Protein AF-0000000067867264 (afdb_homodimer)

Radius of gyration: 20.23 Å; Cα contacts (8 Å, |Δi|>4): 501; chains: 2; bounding box: 59×54×56 Å

Organism: NCBI:txid29363

Sequence (352 aa):
MLNNENNISYHVDLPYPEIKVEKENSRYANILLHNYSGIVSEFTAIDQYVYHKFKLFKDCPAVSQAIGEIAMVEMHHLEMLGELILLLGEDPRYWIKKKDKRYYWNGKFVDYGNTLKEYLDYDIQAEVVAIRDYNKALNEISDPNIVKIIERIILDEELHLKIFKELYAKYVKTPEMLNNENNISYHVDLPYPEIKVEKENSRYANILLHNYSGIVSEFTAIDQYVYHKFKLFKDCPAVSQAIGEIAMVEMHHLEMLGELILLLGEDPRYWIKKKDKRYYWNGKFVDYGNTLKEYLDYDIQAEVVAIRDYNKALNEISDPNIVKIIERIILDEELHLKIFKELYAKYVKTPE

InterPro domains:
  IPR003251 Rubrerythrin, diiron-binding domain [PF02915] (39-168)
  IPR009078 Ferritin-like superfamily [SSF47240] (10-171)
  IPR012347 Ferritin-like [G3DSA:1.20.1260.10] (8-101)
  IPR012347 Ferritin-like [G3DSA:1.20.1260.10] (102-175)

Secondary structure (DSSP, 8-state):
---------SS-SSPPPP---SS--HHHHHHHHHHHHSSSSHHHHHHHHHHHHHHHTTT-HHHHHHHHHHHHHHHHHHHHHHHHHHHTT----SEEEETTEEEE-BGGGS---SSHHHHHHHHHHHHHHHHHHHHHHHHH---HHHHHHHHHHHHHHHHHHHHHHHHHIIIIIS--/---------SS-SSPPPP---SS--HHHHHHHHHHHHSSSSHHHHHHHHHHHHHHHTTT-HHHHHHHHHHHHHHHHHHHHHHHHHHHTT----SEEEETTEEEE-BGGGS---SSHHHHHHHHHHHHHHHHHHHHHHHHH---HHHHHHHHHHHHHHHHHHHHHHHHHIIIIIS--

pLDDT: mean 94.11, std 13.76, range [19.94, 98.88]

Foldseek 3Di:
DPPPPPPDDLADPDDAFDQAFPAADQVLLLLLLCQQANLLHLVQLLVQLQLVLVLCVPVPVVSSVSSNNNSVVSVVLNVSSQSNSVRNPHHNANWHDDDPDTGHHDPVSHPNDDDPLSSLVVSLVSLVVSLVSLVVSLVVDDGVRVNRNSVSVSRSSVSSNVVSVVCCCDPPVPND/DPPPPPPDDLADPDDAFDQAFPAADQVLLLLLLCQQANLLHLVQLLVQLQLVLVLCVPVPVVSSVSSNNNSVVSVVLNVSSQSNSVRNPHHNANWHDDDPDTGHHDPVSHPNDDDPLSSLVVSLVSLVVSLVSLVVSLVVDDGVRVNRNSVSVSRSSVSSNVVSVVCCCDPPVPND

Nearest PDB structures (foldseek):
  6j42-assembly1_B-2  TM=8.710E-01  e=9.088E-08  Nostoc sp. PCC 7120 = FACHB-418
  4r42-assembly1_C-2  TM=8.671E-01  e=2.242E-07  Nostoc sp. PCC 7120 = FACHB-418
  4r42-assembly1_B-2  TM=8.474E-01  e=1.745E-07  Nostoc sp. PCC 7120 = FACHB-418
  2fzf-assembly1_B  TM=7.362E-01  e=2.080E-02  Pyrococcus furiosus
  1umn-assembly1_C  TM=7.073E-01  e=2.429E-01  Streptococcus suis

Structure (mmCIF, N/CA/C/O backbone):
data_AF-0000000067867264-model_v1
#
loop_
_entity.id
_entity.type
_entity.pdbx_description
1 polymer 'Rubrerythrin diiron-binding domain-containing protein'
#
loop_
_atom_site.group_PDB
_atom_site.id
_atom_site.type_symbol
_atom_site.label_atom_id
_atom_site.label_alt_id
_atom_site.label_comp_id
_atom_site.label_asym_id
_atom_site.label_entity_id
_atom_site.label_seq_id
_atom_site.pdbx_PDB_ins_code
_atom_site.Cartn_x
_atom_site.Cartn_y
_atom_site.Cartn_z
_atom_site.occupancy
_atom_site.B_iso_or_equiv
_atom_site.auth_seq_id
_atom_site.auth_comp_id
_atom_site.auth_asym_id
_atom_site.auth_atom_id
_atom_site.pdbx_PDB_model_num
ATOM 1 N N . MET A 1 1 ? -1.776 1.727 30.625 1 20 1 MET A N 1
ATOM 2 C CA . MET A 1 1 ? -1.636 0.404 30.016 1 20 1 MET A CA 1
ATOM 3 C C . MET A 1 1 ? -2.846 0.069 29.156 1 20 1 MET A C 1
ATOM 5 O O . MET A 1 1 ? -3.938 -0.171 29.672 1 20 1 MET A O 1
ATOM 9 N N . LEU A 1 2 ? -3.201 0.848 28.125 1 24.48 2 LEU A N 1
ATOM 10 C CA . LEU A 1 2 ? -4.496 0.742 27.453 1 24.48 2 LEU A CA 1
ATOM 11 C C . LEU A 1 2 ? -4.824 -0.712 27.125 1 24.48 2 LEU A C 1
ATOM 13 O O . LEU A 1 2 ? -4.008 -1.415 26.531 1 24.48 2 LEU A O 1
ATOM 17 N N . ASN A 1 3 ? -5.434 -1.489 28.047 1 28.23 3 ASN A N 1
ATOM 18 C CA . ASN A 1 3 ? -5.984 -2.84 28.062 1 28.23 3 ASN A CA 1
ATOM 19 C C . ASN A 1 3 ? -6.668 -3.174 26.734 1 28.23 3 ASN A C 1
ATOM 21 O O . ASN A 1 3 ? -7.762 -2.678 26.453 1 28.23 3 ASN A O 1
ATOM 25 N N . ASN A 1 4 ? -6.039 -3.02 25.641 1 35.09 4 ASN A N 1
ATOM 26 C CA . ASN A 1 4 ? -6.66 -3.35 24.359 1 35.09 4 ASN A CA 1
ATOM 27 C C . ASN A 1 4 ? -7.363 -4.703 24.406 1 35.09 4 ASN A C 1
ATOM 29 O O . ASN A 1 4 ? -6.738 -5.742 24.172 1 35.09 4 ASN A O 1
ATOM 33 N N . GLU A 1 5 ? -8.227 -5.156 25.328 1 33.19 5 GLU A N 1
ATOM 34 C CA . GLU A 1 5 ? -9.141 -6.227 25.703 1 33.19 5 GLU A CA 1
ATOM 35 C C . GLU A 1 5 ? -9.867 -6.793 24.484 1 33.19 5 GLU A C 1
ATOM 37 O O . GLU A 1 5 ? -10.273 -7.957 24.484 1 33.19 5 GLU A O 1
ATOM 42 N N . ASN A 1 6 ? -10.672 -6.047 23.656 1 42.53 6 ASN A N 1
ATOM 43 C CA . ASN A 1 6 ? -11.516 -6.633 22.625 1 42.53 6 ASN A CA 1
ATOM 44 C C . ASN A 1 6 ? -10.688 -7.27 21.516 1 42.53 6 ASN A C 1
ATOM 46 O O . ASN A 1 6 ? -10.078 -6.566 20.703 1 42.53 6 ASN A O 1
ATOM 50 N N . ASN A 1 7 ? -10.008 -8.359 21.625 1 53.12 7 ASN A N 1
ATOM 51 C CA . ASN A 1 7 ? -9.164 -9.227 20.828 1 53.12 7 ASN A CA 1
ATOM 52 C C . ASN A 1 7 ? -9.805 -9.539 19.484 1 53.12 7 ASN A C 1
ATOM 54 O O . ASN A 1 7 ? -10.242 -10.672 19.234 1 53.12 7 ASN A O 1
ATOM 58 N N . ILE A 1 8 ? -10.492 -8.68 18.922 1 69.94 8 ILE A N 1
ATOM 59 C CA . ILE A 1 8 ? -11.133 -8.961 17.641 1 69.94 8 ILE A CA 1
ATOM 60 C C . ILE A 1 8 ? -10.078 -9.422 16.641 1 69.94 8 ILE A C 1
ATOM 62 O O . ILE A 1 8 ? -9.039 -8.781 16.484 1 69.94 8 ILE A O 1
ATOM 66 N N . SER A 1 9 ? -10.352 -10.695 16.266 1 89.25 9 SER A N 1
ATOM 67 C CA . SER A 1 9 ? -9.531 -11.195 15.164 1 89.25 9 SER A CA 1
ATOM 68 C C . SER A 1 9 ? -10.031 -10.68 13.82 1 89.25 9 SER A C 1
ATOM 70 O O . SER A 1 9 ? -11.234 -10.703 13.555 1 89.25 9 SER A O 1
ATOM 72 N N . TYR A 1 10 ? -9.234 -10.125 13.039 1 93.69 10 TYR A N 1
ATOM 73 C CA . TYR A 1 10 ? -9.617 -9.602 11.734 1 93.69 10 TYR A CA 1
ATOM 74 C C . TYR A 1 10 ? -9.25 -10.57 10.625 1 93.69 10 TYR A C 1
ATOM 76 O O . TYR A 1 10 ? -9.273 -10.211 9.445 1 93.69 10 TYR A O 1
ATOM 84 N N . HIS A 1 11 ? -8.773 -11.664 11.023 1 94.69 11 HIS A N 1
ATOM 85 C CA . HIS A 1 11 ? -8.625 -12.805 10.125 1 94.69 11 HIS A CA 1
ATOM 86 C C . HIS A 1 11 ? -9.164 -14.078 10.773 1 94.69 11 HIS A C 1
ATOM 88 O O . HIS A 1 11 ? -9.234 -14.18 12 1 94.69 11 HIS A O 1
ATOM 94 N N . VAL A 1 12 ? -9.586 -15.008 9.875 1 94.44 12 VAL A N 1
ATOM 95 C CA . VAL A 1 12 ? -10.07 -16.281 10.398 1 94.44 12 VAL A CA 1
ATOM 96 C C . VAL A 1 12 ? -8.914 -17.047 11.039 1 94.44 12 VAL A C 1
ATOM 98 O O . VAL A 1 12 ? -7.77 -16.953 10.594 1 94.44 12 VAL A O 1
ATOM 101 N N . ASP A 1 13 ? -9.234 -17.75 12.094 1 92.88 13 ASP A N 1
ATOM 102 C CA . ASP A 1 13 ? -8.227 -18.484 12.852 1 92.88 13 ASP A CA 1
ATOM 103 C C . ASP A 1 13 ? -7.922 -19.844 12.195 1 92.88 13 ASP A C 1
ATOM 105 O O . ASP A 1 13 ? -8.219 -20.891 12.758 1 92.88 13 ASP A O 1
ATOM 109 N N . LEU A 1 14 ? -7.488 -19.922 11.094 1 94.38 14 LEU A N 1
ATOM 110 C CA . LEU A 1 14 ? -7.012 -21.047 10.297 1 94.38 14 LEU A CA 1
ATOM 111 C C . LEU A 1 14 ? -5.711 -20.703 9.586 1 94.38 14 LEU A C 1
ATOM 113 O O . LEU A 1 14 ? -5.52 -19.562 9.148 1 94.38 14 LEU A O 1
ATOM 117 N N . PRO A 1 15 ? -4.84 -21.609 9.555 1 95.62 15 PRO A N 1
ATOM 118 C CA . PRO A 1 15 ? -3.576 -21.312 8.875 1 95.62 15 PRO A CA 1
ATOM 119 C C . PRO A 1 15 ? -3.762 -21.047 7.383 1 95.62 15 PRO A C 1
ATOM 121 O O . PRO A 1 15 ? -4.719 -21.531 6.777 1 95.62 15 PRO A O 1
ATOM 124 N N . TYR A 1 16 ? -2.936 -20.219 6.863 1 96.75 16 TYR A N 1
ATOM 125 C CA . TYR A 1 16 ? -2.877 -20.094 5.41 1 96.75 16 TYR A CA 1
ATOM 126 C C . TYR A 1 16 ? -2.141 -21.266 4.781 1 96.75 16 TYR A C 1
ATOM 128 O O . TYR A 1 16 ? -1.142 -21.75 5.324 1 96.75 16 TYR A O 1
ATOM 136 N N . PRO A 1 17 ? -2.66 -21.719 3.65 1 97.75 17 PRO A N 1
ATOM 137 C CA . PRO A 1 17 ? -1.955 -22.797 2.957 1 97.75 17 PRO A CA 1
ATOM 138 C C . PRO A 1 17 ? -0.578 -22.375 2.453 1 97.75 17 PRO A C 1
ATOM 140 O O . PRO A 1 17 ? -0.31 -21.188 2.307 1 97.75 17 PRO A O 1
ATOM 143 N N . GLU A 1 18 ? 0.254 -23.359 2.207 1 96.62 18 GLU A N 1
ATOM 144 C CA . GLU A 1 18 ? 1.549 -23.094 1.587 1 96.62 18 GLU A CA 1
ATOM 145 C C . GLU A 1 18 ? 1.381 -22.484 0.193 1 96.62 18 GLU A C 1
ATOM 147 O O . GLU A 1 18 ? 0.499 -22.906 -0.562 1 96.62 18 GLU A O 1
ATOM 152 N N . ILE A 1 19 ? 2.221 -21.625 -0.137 1 97.12 19 ILE A N 1
ATOM 153 C CA . ILE A 1 19 ? 2.178 -21 -1.453 1 97.12 19 ILE A CA 1
ATOM 154 C C . ILE A 1 19 ? 2.965 -21.844 -2.453 1 97.12 19 ILE A C 1
ATOM 156 O O . ILE A 1 19 ? 4.195 -21.875 -2.422 1 97.12 19 ILE A O 1
ATOM 160 N N . LYS A 1 20 ? 2.334 -22.453 -3.34 1 97.62 20 LYS A N 1
ATOM 161 C CA . LYS A 1 20 ? 2.926 -23.266 -4.402 1 97.62 20 LYS A CA 1
ATOM 162 C C . LYS A 1 20 ? 1.963 -23.406 -5.578 1 97.62 20 LYS A C 1
ATOM 164 O O . LYS A 1 20 ? 0.773 -23.109 -5.453 1 97.62 20 LYS A O 1
ATOM 169 N N . VAL A 1 21 ? 2.449 -23.734 -6.676 1 98.62 21 VAL A N 1
ATOM 170 C CA . VAL A 1 21 ? 1.659 -23.984 -7.871 1 98.62 21 VAL A CA 1
ATOM 171 C C . VAL A 1 21 ? 2.105 -25.297 -8.516 1 98.62 21 VAL A C 1
ATOM 173 O O . VAL A 1 21 ? 3.205 -25.781 -8.242 1 98.62 21 VAL A O 1
ATOM 176 N N . GLU A 1 22 ? 1.23 -25.891 -9.281 1 98.62 22 GLU A N 1
ATOM 177 C CA . GLU A 1 22 ? 1.605 -27.109 -9.992 1 98.62 22 GLU A CA 1
ATOM 178 C C . GLU A 1 22 ? 2.619 -26.812 -11.094 1 98.62 22 GLU A C 1
ATOM 180 O O . GLU A 1 22 ? 3.607 -27.531 -11.25 1 98.62 22 GLU A O 1
ATOM 185 N N . LYS A 1 23 ? 2.402 -25.906 -11.875 1 98.19 23 LYS A N 1
ATOM 186 C CA . LYS A 1 23 ? 3.26 -25.484 -12.977 1 98.19 23 LYS A CA 1
ATOM 187 C C . LYS A 1 23 ? 2.967 -24.031 -13.367 1 98.19 23 LYS A C 1
ATOM 189 O O . LYS A 1 23 ? 1.954 -23.469 -12.953 1 98.19 23 LYS A O 1
ATOM 194 N N . GLU A 1 24 ? 3.891 -23.516 -14.102 1 98.38 24 GLU A N 1
ATOM 195 C CA . GLU A 1 24 ? 3.633 -22.188 -14.641 1 98.38 24 GLU A CA 1
ATOM 196 C C . GLU A 1 24 ? 2.365 -22.172 -15.484 1 98.38 24 GLU A C 1
ATOM 198 O O . GLU A 1 24 ? 2.062 -23.141 -16.172 1 98.38 24 GLU A O 1
ATOM 203 N N . ASN A 1 25 ? 1.625 -21.109 -15.398 1 98.62 25 ASN A N 1
ATOM 204 C CA . ASN A 1 25 ? 0.368 -20.953 -16.125 1 98.62 25 ASN A CA 1
ATOM 205 C C . ASN A 1 25 ? -0.018 -19.484 -16.266 1 98.62 25 ASN A C 1
ATOM 207 O O . ASN A 1 25 ? -0.56 -18.891 -15.328 1 98.62 25 ASN A O 1
ATOM 211 N N . SER A 1 26 ? 0.195 -18.906 -17.438 1 97.12 26 SER A N 1
ATOM 212 C CA . SER A 1 26 ? -0.005 -17.484 -17.656 1 97.12 26 SER A CA 1
ATOM 213 C C . SER A 1 26 ? -1.479 -17.109 -17.562 1 97.12 26 SER A C 1
ATOM 215 O O . SER A 1 26 ? -1.818 -16.016 -17.109 1 97.12 26 SER A O 1
ATOM 217 N N . ARG A 1 27 ? -2.291 -18 -17.969 1 97.75 27 ARG A N 1
ATOM 218 C CA . ARG A 1 27 ? -3.721 -17.734 -17.875 1 97.75 27 ARG A CA 1
ATOM 219 C C . ARG A 1 27 ? -4.152 -17.562 -16.422 1 97.75 27 ARG A C 1
ATOM 221 O O . ARG A 1 27 ? -4.848 -16.594 -16.078 1 97.75 27 ARG A O 1
ATOM 228 N N . TYR A 1 28 ? -3.766 -18.484 -15.516 1 98.69 28 TYR A N 1
ATOM 229 C CA . TYR A 1 28 ? -4.07 -18.375 -14.094 1 98.69 28 TYR A CA 1
ATOM 230 C C . TYR A 1 28 ? -3.482 -17.109 -13.5 1 98.69 28 TYR A C 1
ATOM 232 O O . TYR A 1 28 ? -4.137 -16.422 -12.703 1 98.69 28 TYR A O 1
ATOM 240 N N . ALA A 1 29 ? -2.242 -16.797 -13.891 1 98.31 29 ALA A N 1
ATOM 241 C CA . ALA A 1 29 ? -1.588 -15.594 -13.391 1 98.31 29 ALA A CA 1
ATOM 242 C C . ALA A 1 29 ? -2.391 -14.344 -13.742 1 98.31 29 ALA A C 1
ATOM 244 O O . ALA A 1 29 ? -2.543 -13.438 -12.922 1 98.31 29 ALA A O 1
ATOM 245 N N . ASN A 1 30 ? -2.863 -14.359 -14.953 1 97.62 30 ASN A N 1
ATOM 246 C CA . ASN A 1 30 ? -3.605 -13.195 -15.414 1 97.62 30 ASN A CA 1
ATOM 247 C C . ASN A 1 30 ? -4.934 -13.047 -14.688 1 97.62 30 ASN A C 1
ATOM 249 O O . ASN A 1 30 ? -5.398 -11.93 -14.445 1 97.62 30 ASN A O 1
ATOM 253 N N . ILE A 1 31 ? -5.562 -14.109 -14.359 1 98.31 31 ILE A N 1
ATOM 254 C CA . ILE A 1 31 ? -6.766 -14.086 -13.539 1 98.31 31 ILE A CA 1
ATOM 255 C C . ILE A 1 31 ? -6.445 -13.5 -12.172 1 98.31 31 ILE A C 1
ATOM 257 O O . ILE A 1 31 ? -7.137 -12.602 -11.695 1 98.31 31 ILE A O 1
ATOM 261 N N . LEU A 1 32 ? -5.348 -13.953 -11.594 1 98.69 32 LEU A N 1
ATOM 262 C CA . LEU A 1 32 ? -4.973 -13.531 -10.25 1 98.69 32 LEU A CA 1
ATOM 263 C C . LEU A 1 32 ? -4.523 -12.07 -10.25 1 98.69 32 LEU A C 1
ATOM 265 O O . LEU A 1 32 ? -4.656 -11.375 -9.242 1 98.69 32 LEU A O 1
ATOM 269 N N . LEU A 1 33 ? -3.967 -11.609 -11.406 1 98.44 33 LEU A N 1
ATOM 270 C CA . LEU A 1 33 ? -3.553 -10.219 -11.523 1 98.44 33 LEU A CA 1
ATOM 271 C C . LEU A 1 33 ? -4.734 -9.281 -11.305 1 98.44 33 LEU A C 1
ATOM 273 O O . LEU A 1 33 ? -4.574 -8.188 -10.758 1 98.44 33 LEU A O 1
ATOM 277 N N . HIS A 1 34 ? -5.91 -9.695 -11.672 1 98.19 34 HIS A N 1
ATOM 278 C CA . HIS A 1 34 ? -7.109 -8.891 -11.453 1 98.19 34 HIS A CA 1
ATOM 279 C C . HIS A 1 34 ? -7.422 -8.766 -9.961 1 98.19 34 HIS A C 1
ATOM 281 O O . HIS A 1 34 ? -7.777 -7.684 -9.492 1 98.19 34 HIS A O 1
ATOM 287 N N . ASN A 1 35 ? -7.332 -9.852 -9.234 1 98.75 35 ASN A N 1
ATOM 288 C CA . ASN A 1 35 ? -7.527 -9.812 -7.789 1 98.75 35 ASN A CA 1
ATOM 289 C C . ASN A 1 35 ? -6.414 -9.039 -7.094 1 98.75 35 ASN A C 1
ATOM 291 O O . ASN A 1 35 ? -6.633 -8.461 -6.027 1 98.75 35 ASN A O 1
ATOM 295 N N . TYR A 1 36 ? -5.266 -9.031 -7.664 1 98.62 36 TYR A N 1
ATOM 296 C CA . TYR A 1 36 ? -4.043 -8.453 -7.117 1 98.62 36 TYR A CA 1
ATOM 297 C C . TYR A 1 36 ? -4.051 -6.934 -7.258 1 98.62 36 TYR A C 1
ATOM 299 O O . TYR A 1 36 ? -3.941 -6.211 -6.266 1 98.62 36 TYR A O 1
ATOM 307 N N . SER A 1 37 ? -4.289 -6.438 -8.508 1 98.44 37 SER A N 1
ATOM 308 C CA . SER A 1 37 ? -4.105 -5.008 -8.727 1 98.44 37 SER A CA 1
ATOM 309 C C . SER A 1 37 ? -5.141 -4.465 -9.711 1 98.44 37 SER A C 1
ATOM 311 O O . SER A 1 37 ? -4.898 -3.461 -10.383 1 98.44 37 SER A O 1
ATOM 313 N N . GLY A 1 38 ? -6.273 -5.059 -9.898 1 97.44 38 GLY A N 1
ATOM 314 C CA . GLY A 1 38 ? -7.375 -4.523 -10.688 1 97.44 38 GLY A CA 1
ATOM 315 C C . GLY A 1 38 ? -8.109 -3.393 -9.992 1 97.44 38 GLY A C 1
ATOM 316 O O . GLY A 1 38 ? -7.633 -2.863 -8.984 1 97.44 38 GLY A O 1
ATOM 317 N N . ILE A 1 39 ? -9.242 -3.031 -10.578 1 96.19 39 ILE A N 1
ATOM 318 C CA . ILE A 1 39 ? -10.055 -1.955 -10.016 1 96.19 39 ILE A CA 1
ATOM 319 C C . ILE A 1 39 ? -10.539 -2.354 -8.617 1 96.19 39 ILE A C 1
ATOM 321 O O . ILE A 1 39 ? -10.359 -1.606 -7.656 1 96.19 39 ILE A O 1
ATOM 325 N N . VAL A 1 40 ? -11.18 -3.518 -8.57 1 96.88 40 VAL A N 1
ATOM 326 C CA . VAL A 1 40 ? -11.461 -4.145 -7.281 1 96.88 40 VAL A CA 1
ATOM 327 C C . VAL A 1 40 ? -10.445 -5.25 -7.008 1 96.88 40 VAL A C 1
ATOM 329 O O . VAL A 1 40 ? -10.43 -6.273 -7.691 1 96.88 40 VAL A O 1
ATOM 332 N N . SER A 1 41 ? -9.578 -5.02 -6.094 1 98.69 41 SER A N 1
ATOM 333 C CA . SER A 1 41 ? -8.43 -5.883 -5.844 1 98.69 41 SER A CA 1
ATOM 334 C C . SER A 1 41 ? -7.891 -5.695 -4.43 1 98.69 41 SER A C 1
ATOM 336 O O . SER A 1 41 ? -8.312 -4.781 -3.719 1 98.69 41 SER A O 1
ATOM 338 N N . GLU A 1 42 ? -6.996 -6.574 -4.016 1 98.81 42 GLU A N 1
ATOM 339 C CA . GLU A 1 42 ? -6.332 -6.418 -2.725 1 98.81 42 GLU A CA 1
ATOM 340 C C . GLU A 1 42 ? -5.566 -5.102 -2.652 1 98.81 42 GLU A C 1
ATOM 342 O O . GLU A 1 42 ? -5.59 -4.418 -1.627 1 98.81 42 GLU A O 1
ATOM 347 N N . PHE A 1 43 ? -4.855 -4.781 -3.725 1 98.69 43 PHE A N 1
ATOM 348 C CA . PHE A 1 43 ? -4.102 -3.529 -3.758 1 98.69 43 PHE A CA 1
ATOM 349 C C . PHE A 1 43 ? -5.031 -2.336 -3.57 1 98.69 43 PHE A C 1
ATOM 351 O O . PHE A 1 43 ? -4.75 -1.441 -2.771 1 98.69 43 PHE A O 1
ATOM 358 N N . THR A 1 44 ? -6.141 -2.307 -4.281 1 98.81 44 THR A N 1
ATOM 359 C CA . THR A 1 44 ? -7.113 -1.229 -4.148 1 98.81 44 THR A CA 1
ATOM 360 C C . THR A 1 44 ? -7.699 -1.2 -2.738 1 98.81 44 THR A C 1
ATOM 362 O O . THR A 1 44 ? -7.84 -0.132 -2.141 1 98.81 44 THR A O 1
ATOM 365 N N . ALA A 1 45 ? -8.055 -2.361 -2.236 1 98.81 45 ALA A N 1
ATOM 366 C CA . ALA A 1 45 ? -8.641 -2.443 -0.9 1 98.81 45 ALA A CA 1
ATOM 367 C C . ALA A 1 45 ? -7.691 -1.883 0.152 1 98.81 45 ALA A C 1
ATOM 369 O O . ALA A 1 45 ? -8.102 -1.122 1.03 1 98.81 45 ALA A O 1
ATOM 370 N N . ILE A 1 46 ? -6.434 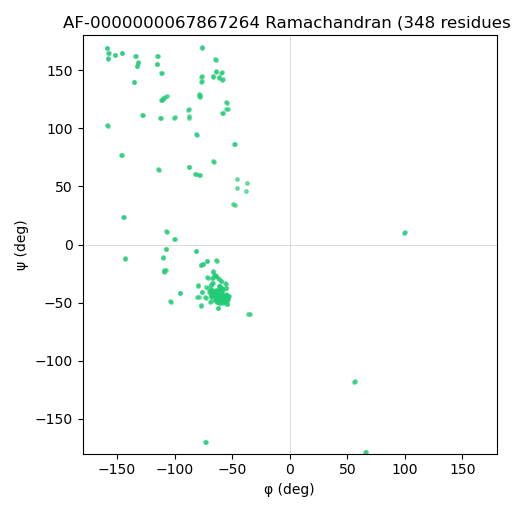-2.256 0.091 1 98.62 46 ILE A N 1
ATOM 371 C CA . ILE A 1 46 ? -5.43 -1.771 1.03 1 98.62 46 ILE A CA 1
ATOM 372 C C . ILE A 1 46 ? -5.422 -0.244 1.033 1 98.62 46 ILE A C 1
ATOM 374 O O . ILE A 1 46 ? -5.531 0.382 2.09 1 98.62 46 ILE A O 1
ATOM 378 N N . ASP A 1 47 ? -5.324 0.312 -0.128 1 98.5 47 ASP A N 1
ATOM 379 C CA . ASP A 1 47 ? -5.18 1.759 -0.247 1 98.5 47 ASP A CA 1
ATOM 380 C C . ASP A 1 47 ? -6.457 2.477 0.174 1 98.5 47 ASP A C 1
ATOM 382 O O . ASP A 1 47 ? -6.406 3.529 0.812 1 98.5 47 ASP A O 1
ATOM 386 N N . GLN A 1 48 ? -7.617 1.935 -0.179 1 98.81 48 GLN A N 1
ATOM 387 C CA . GLN A 1 48 ? -8.906 2.48 0.228 1 98.81 48 GLN A CA 1
ATOM 388 C C . GLN A 1 48 ? -9.062 2.451 1.745 1 98.81 48 GLN A C 1
ATOM 390 O O . GLN A 1 48 ? -9.469 3.445 2.352 1 98.81 48 GLN A O 1
ATOM 395 N N . TYR A 1 49 ? -8.727 1.331 2.314 1 98.75 49 TYR A N 1
ATOM 396 C CA . TYR A 1 49 ? -8.891 1.153 3.754 1 98.75 49 TYR A CA 1
ATOM 397 C C . TYR A 1 49 ? -7.941 2.064 4.527 1 98.75 49 TYR A C 1
ATOM 399 O O . TYR A 1 49 ? -8.328 2.65 5.539 1 98.75 49 TYR A O 1
ATOM 407 N N . VAL A 1 50 ? -6.723 2.186 4.066 1 97.75 50 VAL A N 1
ATOM 408 C CA . VAL A 1 50 ? -5.762 3.076 4.707 1 97.75 50 VAL A CA 1
ATOM 409 C C . VAL A 1 50 ? -6.27 4.516 4.645 1 97.75 50 VAL A C 1
ATOM 411 O O . VAL A 1 50 ? -6.23 5.234 5.645 1 97.75 50 VAL A O 1
ATOM 414 N N . TYR A 1 51 ? -6.777 4.91 3.51 1 98.56 51 TYR A N 1
ATOM 415 C CA . TYR A 1 51 ? -7.344 6.246 3.365 1 98.56 51 TYR A CA 1
ATOM 416 C C . TYR A 1 51 ? -8.516 6.449 4.32 1 98.56 51 TYR A C 1
ATOM 418 O O . TYR A 1 51 ? -8.578 7.461 5.023 1 98.56 51 TYR A O 1
ATOM 426 N N . HIS A 1 52 ? -9.453 5.504 4.324 1 98.69 52 HIS A N 1
ATOM 427 C CA . HIS A 1 52 ? -10.609 5.617 5.199 1 98.69 52 HIS A CA 1
ATOM 428 C C . HIS A 1 52 ? -10.195 5.641 6.668 1 98.69 52 HIS A C 1
ATOM 430 O O . HIS A 1 52 ? -10.805 6.344 7.477 1 98.69 52 HIS A O 1
ATOM 436 N N . LYS A 1 53 ? -9.211 4.816 6.996 1 97.62 53 LYS A N 1
ATOM 437 C CA . LYS A 1 53 ? -8.656 4.848 8.344 1 97.62 53 LYS A CA 1
ATOM 438 C C . LYS A 1 53 ? -8.227 6.258 8.734 1 97.62 53 LYS A C 1
ATOM 440 O O . LYS A 1 53 ? -8.547 6.738 9.82 1 97.62 53 LYS A O 1
ATOM 445 N N . PHE A 1 54 ? -7.562 6.973 7.848 1 96.44 54 PHE A N 1
ATOM 446 C CA . PHE A 1 54 ? -7.055 8.312 8.125 1 96.44 54 PHE A CA 1
ATOM 447 C C . PHE A 1 54 ? -8.203 9.305 8.297 1 96.44 54 PHE A C 1
ATOM 449 O O . PHE A 1 54 ? -8.164 10.148 9.195 1 96.44 54 PHE A O 1
ATOM 456 N N . LYS A 1 55 ? -9.172 9.164 7.469 1 97.38 55 LYS A N 1
ATOM 457 C CA . LYS A 1 55 ? -10.289 10.094 7.496 1 97.38 55 LYS A CA 1
ATOM 458 C C . LYS A 1 55 ? -11.094 9.953 8.789 1 97.38 55 LYS A C 1
ATOM 460 O O . LYS A 1 55 ? -11.711 10.914 9.258 1 97.38 55 LYS A O 1
ATOM 465 N N . LEU A 1 56 ? -10.984 8.781 9.398 1 97 56 LEU A N 1
ATOM 466 C CA . LEU A 1 56 ? -11.859 8.484 10.531 1 97 56 LEU A CA 1
ATOM 467 C C . LEU A 1 56 ? -11.078 8.523 11.844 1 97 56 LEU A C 1
ATOM 469 O O . LEU A 1 56 ? -11.656 8.383 12.922 1 97 56 LEU A O 1
ATOM 473 N N . PHE A 1 57 ? -9.773 8.727 11.742 1 93.12 57 PHE A N 1
ATOM 474 C CA . PHE A 1 57 ? -8.898 8.539 12.891 1 93.12 57 PHE A CA 1
ATOM 475 C C . PHE A 1 57 ? -9.352 9.398 14.062 1 93.12 57 PHE A C 1
ATOM 477 O O . PHE A 1 57 ? -9.242 8.992 15.227 1 93.12 57 PHE A O 1
ATOM 484 N N . LYS A 1 58 ? -9.914 10.594 13.852 1 90.5 58 LYS A N 1
ATOM 485 C CA . LYS A 1 58 ? -10.367 11.484 14.922 1 90.5 58 LYS A CA 1
ATOM 486 C C . LYS A 1 58 ? -11.852 11.305 15.195 1 90.5 58 LYS A C 1
ATOM 488 O O . LYS A 1 58 ? -12.273 11.219 16.359 1 90.5 58 LYS A O 1
ATOM 493 N N . ASP A 1 59 ? -12.641 11.18 14.203 1 93.75 59 ASP A N 1
ATOM 494 C CA . ASP A 1 59 ? -14.094 11.258 14.297 1 93.75 59 ASP A CA 1
ATOM 495 C C . ASP A 1 59 ? -14.68 9.938 14.797 1 93.75 59 ASP A C 1
ATOM 497 O O . ASP A 1 59 ? -15.719 9.93 15.469 1 93.75 59 ASP A O 1
ATOM 501 N N . CYS A 1 60 ? -14.07 8.852 14.406 1 96.31 60 CYS A N 1
ATOM 502 C CA . CYS A 1 60 ? -14.547 7.531 14.82 1 96.31 60 CYS A CA 1
ATOM 503 C C . CYS A 1 60 ? -13.383 6.562 15 1 96.31 60 CYS A C 1
ATOM 505 O O . CYS A 1 60 ? -13.203 5.645 14.195 1 96.31 60 CYS A O 1
ATOM 507 N N . PRO A 1 61 ? -12.648 6.637 16.062 1 95.5 61 PRO A N 1
ATOM 508 C CA . PRO A 1 61 ? -11.414 5.871 16.266 1 95.5 61 PRO A CA 1
ATOM 509 C C . PRO A 1 61 ? -11.648 4.363 16.234 1 95.5 61 PRO A C 1
ATOM 511 O O . PRO A 1 61 ? -10.789 3.604 15.789 1 95.5 61 PRO A O 1
ATOM 514 N N . ALA A 1 62 ? -12.766 3.926 16.75 1 95.5 62 ALA A N 1
ATOM 515 C CA . ALA A 1 62 ? -13.047 2.492 16.781 1 95.5 62 ALA A CA 1
ATOM 516 C C . ALA A 1 62 ? -13.141 1.922 15.375 1 95.5 62 ALA A C 1
ATOM 518 O O . ALA A 1 62 ? -12.547 0.884 15.078 1 95.5 62 ALA A O 1
ATOM 519 N N . VAL A 1 63 ? -13.883 2.572 14.477 1 97.88 63 VAL A N 1
ATOM 520 C CA . VAL A 1 63 ? -14.023 2.131 13.094 1 97.88 63 VAL A CA 1
ATOM 521 C C . VAL A 1 63 ? -12.688 2.268 12.367 1 97.88 63 VAL A C 1
ATOM 523 O O . VAL A 1 63 ? -12.297 1.386 11.602 1 97.88 63 VAL A O 1
ATOM 526 N N . SER A 1 64 ? -12.023 3.398 12.633 1 97.38 64 SER A N 1
ATOM 527 C CA . SER A 1 64 ? -10.695 3.621 12.062 1 97.38 64 SER A CA 1
ATOM 528 C C . SER A 1 64 ? -9.758 2.457 12.367 1 97.38 64 SER A C 1
ATOM 530 O O . SER A 1 64 ? -9.078 1.945 11.477 1 97.38 64 SER A O 1
ATOM 532 N N . GLN A 1 65 ? -9.734 2.027 13.594 1 96.56 65 GLN A N 1
ATOM 533 C CA . GLN A 1 65 ? -8.867 0.937 14.023 1 96.56 65 GLN A CA 1
ATOM 534 C C . GLN A 1 65 ? -9.234 -0.37 13.328 1 96.56 65 GLN A C 1
ATOM 536 O O . GLN A 1 65 ? -8.359 -1.101 12.859 1 96.56 65 GLN A O 1
ATOM 541 N N . ALA A 1 66 ? -10.484 -0.689 13.289 1 97.69 66 ALA A N 1
ATOM 542 C CA . ALA A 1 66 ? -10.938 -1.917 12.648 1 97.69 66 ALA A CA 1
ATOM 543 C C . ALA A 1 66 ? -10.547 -1.944 11.172 1 97.69 66 ALA A C 1
ATOM 545 O O . ALA A 1 66 ? -10.039 -2.955 10.672 1 97.69 66 ALA A O 1
ATOM 546 N N . ILE A 1 67 ? -10.773 -0.803 10.5 1 98.5 67 ILE A N 1
ATOM 547 C CA . ILE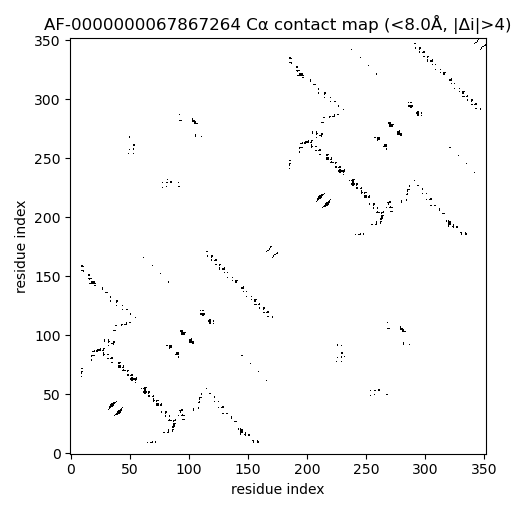 A 1 67 ? -10.445 -0.703 9.086 1 98.5 67 ILE A CA 1
ATOM 548 C C . ILE A 1 67 ? -8.945 -0.889 8.891 1 98.5 67 ILE A C 1
ATOM 550 O O . ILE A 1 67 ? -8.516 -1.576 7.957 1 98.5 67 ILE A O 1
ATOM 554 N N . GLY A 1 68 ? -8.164 -0.285 9.703 1 97.12 68 GLY A N 1
ATOM 555 C CA . GLY A 1 68 ? -6.715 -0.437 9.633 1 97.12 68 GLY A CA 1
ATOM 556 C C . GLY A 1 68 ? -6.258 -1.872 9.812 1 97.12 68 GLY A C 1
ATOM 557 O O . GLY A 1 68 ? -5.352 -2.33 9.109 1 97.12 68 GLY A O 1
ATOM 558 N N . GLU A 1 69 ? -6.852 -2.594 10.766 1 97.44 69 GLU A N 1
ATOM 559 C CA . GLU A 1 69 ? -6.52 -3.998 10.984 1 97.44 69 GLU A CA 1
ATOM 560 C C . GLU A 1 69 ? -6.875 -4.848 9.773 1 97.44 69 GLU A C 1
ATOM 562 O O . GLU A 1 69 ? -6.117 -5.742 9.391 1 97.44 69 GLU A O 1
ATOM 567 N N . ILE A 1 70 ? -7.977 -4.578 9.219 1 98.5 70 ILE A N 1
ATOM 568 C CA . ILE A 1 70 ? -8.391 -5.312 8.031 1 98.5 70 ILE A CA 1
ATOM 569 C C . ILE A 1 70 ? -7.426 -5.016 6.883 1 98.5 70 ILE A C 1
ATOM 571 O O . ILE A 1 70 ? -7.07 -5.91 6.113 1 98.5 70 ILE A O 1
ATOM 575 N N . ALA A 1 71 ? -6.977 -3.73 6.734 1 98.06 71 ALA A N 1
ATOM 576 C CA . ALA A 1 71 ? -5.996 -3.363 5.715 1 98.06 71 ALA A CA 1
ATOM 577 C C . ALA A 1 71 ? -4.734 -4.215 5.836 1 98.06 71 ALA A C 1
ATOM 579 O O . ALA A 1 71 ? -4.145 -4.609 4.824 1 98.06 71 ALA A O 1
ATOM 580 N N . MET A 1 72 ? -4.312 -4.523 7.035 1 95.81 72 MET A N 1
ATOM 581 C CA . MET A 1 72 ? -3.131 -5.348 7.258 1 95.81 72 MET A CA 1
ATOM 582 C C . MET A 1 72 ? -3.354 -6.766 6.742 1 95.81 72 MET A C 1
ATOM 584 O O . MET A 1 72 ? -2.438 -7.383 6.191 1 95.81 72 MET A O 1
ATOM 588 N N . VAL A 1 73 ? -4.523 -7.297 6.977 1 97.69 73 VAL A N 1
ATOM 589 C CA . VAL A 1 73 ? -4.84 -8.625 6.465 1 97.69 73 VAL A CA 1
ATOM 590 C C . VAL A 1 73 ? -4.812 -8.609 4.938 1 97.69 73 VAL A C 1
ATOM 592 O O . VAL A 1 73 ? -4.289 -9.539 4.312 1 97.69 73 VAL A O 1
ATOM 595 N N . GLU A 1 74 ? -5.387 -7.516 4.34 1 98.56 74 GLU A N 1
ATOM 596 C CA . GLU A 1 74 ? -5.367 -7.398 2.887 1 98.56 74 GLU A CA 1
ATOM 597 C C . GLU A 1 74 ? -3.939 -7.34 2.355 1 98.56 74 GLU A C 1
ATOM 599 O O . GLU A 1 74 ? -3.66 -7.824 1.257 1 98.56 74 GLU A O 1
ATOM 604 N N . MET A 1 75 ? -3.08 -6.715 3.09 1 96.38 75 MET A N 1
ATOM 605 C CA . MET A 1 75 ? -1.675 -6.688 2.691 1 96.38 75 MET A CA 1
ATOM 606 C C . MET A 1 75 ? -1.107 -8.102 2.607 1 96.38 75 MET A C 1
ATOM 608 O O . MET A 1 75 ? -0.353 -8.422 1.688 1 96.38 75 MET A O 1
ATOM 612 N N . HIS A 1 76 ? -1.435 -8.906 3.564 1 96.25 76 HIS A N 1
ATOM 613 C CA . HIS A 1 76 ? -0.996 -10.297 3.531 1 96.25 76 HIS A CA 1
ATOM 614 C C . HIS A 1 76 ? -1.564 -11.023 2.318 1 96.25 76 HIS A C 1
ATOM 616 O O . HIS A 1 76 ? -0.864 -11.805 1.676 1 96.25 76 HIS A O 1
ATOM 622 N N . HIS A 1 77 ? -2.9 -10.812 2.01 1 98.62 77 HIS A N 1
ATOM 623 C CA . HIS A 1 77 ? -3.5 -11.383 0.806 1 98.62 77 HIS A CA 1
ATOM 624 C C . HIS A 1 77 ? -2.732 -10.961 -0.442 1 98.62 77 HIS A C 1
ATOM 626 O O . HIS A 1 77 ? -2.469 -11.789 -1.321 1 98.62 77 HIS A O 1
ATOM 632 N N . LEU A 1 78 ? -2.391 -9.703 -0.501 1 98.44 78 LEU A N 1
ATOM 633 C CA . LEU A 1 78 ? -1.643 -9.164 -1.635 1 98.44 78 LEU A CA 1
ATOM 634 C C . LEU A 1 78 ? -0.306 -9.883 -1.791 1 98.44 78 LEU A C 1
ATOM 636 O O . LEU A 1 78 ? 0.089 -10.234 -2.904 1 98.44 78 LEU A O 1
ATOM 640 N N . GLU A 1 79 ? 0.35 -10.086 -0.699 1 95.62 79 GLU A N 1
ATOM 641 C CA . GLU A 1 79 ? 1.644 -10.766 -0.712 1 95.62 79 GLU A CA 1
ATOM 642 C C . GLU A 1 79 ? 1.515 -12.195 -1.244 1 95.62 79 GLU A C 1
ATOM 644 O O . GLU A 1 79 ? 2.322 -12.625 -2.066 1 95.62 79 GLU A O 1
ATOM 649 N N . MET A 1 80 ? 0.506 -12.898 -0.78 1 97.38 80 MET A N 1
ATOM 650 C CA . MET A 1 80 ? 0.283 -14.266 -1.236 1 97.38 80 MET A CA 1
ATOM 651 C C . MET A 1 80 ? 0.003 -14.297 -2.734 1 97.38 80 MET A C 1
ATOM 653 O O . MET A 1 80 ? 0.539 -15.148 -3.451 1 97.38 80 MET A O 1
ATOM 657 N N . LEU A 1 81 ? -0.823 -13.391 -3.176 1 98.56 81 LEU A N 1
ATOM 658 C CA . LEU A 1 81 ? -1.157 -13.328 -4.594 1 98.56 81 LEU A CA 1
ATOM 659 C C . LEU A 1 81 ? 0.075 -12.992 -5.43 1 98.56 81 LEU A C 1
ATOM 661 O O . LEU A 1 81 ? 0.29 -13.578 -6.492 1 98.56 81 LEU A O 1
ATOM 665 N N . GLY A 1 82 ? 0.854 -12.008 -4.961 1 97.94 82 GLY A N 1
ATOM 666 C CA . GLY A 1 82 ? 2.074 -11.664 -5.672 1 97.94 82 GLY A CA 1
ATOM 667 C C . GLY A 1 82 ? 3.02 -12.836 -5.844 1 97.94 82 GLY A C 1
ATOM 668 O O . GLY A 1 82 ? 3.572 -13.047 -6.926 1 97.94 82 GLY A O 1
ATOM 669 N N . GLU A 1 83 ? 3.217 -13.594 -4.793 1 96.62 83 GLU A N 1
ATOM 670 C CA . GLU A 1 83 ? 4.082 -14.773 -4.848 1 96.62 83 GLU A CA 1
ATOM 671 C C . GLU A 1 83 ? 3.525 -15.82 -5.809 1 96.62 83 GLU A C 1
ATOM 673 O O . GLU A 1 83 ? 4.277 -16.438 -6.562 1 96.62 83 GLU A O 1
ATOM 678 N N . LEU A 1 84 ? 2.213 -16.062 -5.801 1 98.44 84 LEU A N 1
ATOM 679 C CA . LEU A 1 84 ? 1.587 -17.016 -6.711 1 98.44 84 LEU A CA 1
ATOM 680 C C . LEU A 1 84 ? 1.799 -16.594 -8.164 1 98.44 84 LEU A C 1
ATOM 682 O O . LEU A 1 84 ? 2.131 -17.438 -9.008 1 98.44 84 LEU A O 1
ATOM 686 N N . ILE A 1 85 ? 1.569 -15.312 -8.43 1 98.38 85 ILE A N 1
ATOM 687 C CA . ILE A 1 85 ? 1.712 -14.797 -9.781 1 98.38 85 ILE A CA 1
ATOM 688 C C . ILE A 1 85 ? 3.139 -15.023 -10.281 1 98.38 85 ILE A C 1
ATOM 690 O O . ILE A 1 85 ? 3.346 -15.445 -11.422 1 98.38 85 ILE A O 1
ATOM 694 N N . LEU A 1 86 ? 4.066 -14.789 -9.406 1 97.38 86 LEU A N 1
ATOM 695 C CA . LEU A 1 86 ? 5.465 -15.023 -9.742 1 97.38 86 LEU A CA 1
ATOM 696 C C . LEU A 1 86 ? 5.715 -16.5 -10.023 1 97.38 86 LEU A C 1
ATOM 698 O O . LEU A 1 86 ? 6.367 -16.844 -11.016 1 97.38 86 LEU A O 1
ATOM 702 N N . LEU A 1 87 ? 5.211 -17.391 -9.195 1 97.69 87 LEU A N 1
ATOM 703 C CA . LEU A 1 87 ? 5.402 -18.828 -9.367 1 97.69 87 LEU A CA 1
ATOM 704 C C . LEU A 1 87 ? 4.719 -19.312 -10.641 1 97.69 87 LEU A C 1
ATOM 706 O O . LEU A 1 87 ? 5.156 -20.297 -11.242 1 97.69 87 LEU A O 1
ATOM 710 N N . LEU A 1 88 ? 3.693 -18.625 -11.078 1 98.38 88 LEU A N 1
ATOM 711 C CA . LEU A 1 88 ? 2.949 -18.969 -12.289 1 98.38 88 LEU A CA 1
ATOM 712 C C . LEU A 1 88 ? 3.664 -18.453 -13.531 1 98.38 88 LEU A C 1
ATOM 714 O O . LEU A 1 88 ? 3.227 -18.719 -14.656 1 98.38 88 LEU A O 1
ATOM 718 N N . GLY A 1 89 ? 4.738 -17.703 -13.289 1 96.88 89 GLY A N 1
ATOM 719 C CA . GLY A 1 89 ? 5.602 -17.328 -14.398 1 96.88 89 GLY A CA 1
ATOM 720 C C . GLY A 1 89 ? 5.344 -15.922 -14.914 1 96.88 89 GLY A C 1
ATOM 721 O O . GLY A 1 89 ? 5.789 -15.562 -16 1 96.88 89 GLY A O 1
ATOM 722 N N . GLU A 1 90 ? 4.531 -15.141 -14.18 1 96.75 90 GLU A N 1
ATOM 723 C CA . GLU A 1 90 ? 4.242 -13.773 -14.602 1 96.75 90 GLU A CA 1
ATOM 724 C C . GLU A 1 90 ? 4.797 -12.758 -13.609 1 96.75 90 GLU A C 1
ATOM 726 O O . GLU A 1 90 ? 5.133 -13.109 -12.477 1 96.75 90 GLU A O 1
ATOM 731 N N . ASP A 1 91 ? 4.926 -11.516 -14.062 1 96.44 91 ASP A N 1
ATOM 732 C CA . ASP A 1 91 ? 5.465 -10.414 -13.266 1 96.44 91 ASP A CA 1
ATOM 733 C C . ASP A 1 91 ? 4.363 -9.727 -12.461 1 96.44 91 ASP A C 1
ATOM 735 O O . ASP A 1 91 ? 3.436 -9.156 -13.039 1 96.44 91 ASP A O 1
ATOM 739 N N . PRO A 1 92 ? 4.445 -9.773 -11.141 1 97.44 92 PRO A N 1
ATOM 740 C CA . PRO A 1 92 ? 3.377 -9.188 -10.328 1 97.44 92 PRO A CA 1
ATOM 741 C C . PRO A 1 92 ? 3.486 -7.668 -10.219 1 97.44 92 PRO A C 1
ATOM 743 O O . PRO A 1 92 ? 3.633 -7.133 -9.117 1 97.44 92 PRO A O 1
ATOM 746 N N . ARG A 1 93 ? 3.441 -6.977 -11.273 1 97.88 93 ARG A N 1
ATOM 747 C CA . ARG A 1 93 ? 3.377 -5.52 -11.289 1 97.88 93 ARG A CA 1
ATOM 748 C C . ARG A 1 93 ? 1.979 -5.031 -10.93 1 97.88 93 ARG A C 1
ATOM 750 O O . ARG A 1 93 ? 1.048 -5.828 -10.812 1 97.88 93 ARG A O 1
ATOM 757 N N . TYR A 1 94 ? 1.854 -3.76 -10.703 1 98.38 94 TYR A N 1
ATOM 758 C CA . TYR A 1 94 ? 0.552 -3.184 -10.391 1 98.38 94 TYR A CA 1
ATOM 759 C C . TYR A 1 94 ? -0.193 -2.799 -11.664 1 98.38 94 TYR A C 1
ATOM 761 O O . TYR A 1 94 ? -0.424 -1.615 -11.922 1 98.38 94 TYR A O 1
ATOM 769 N N . TRP A 1 95 ? -0.54 -3.789 -12.391 1 97.5 95 TRP A N 1
ATOM 770 C CA . TRP A 1 95 ? -1.234 -3.65 -13.664 1 97.5 95 TRP A CA 1
ATOM 771 C C . TRP A 1 95 ? -2.104 -4.871 -13.945 1 97.5 95 TRP A C 1
ATOM 773 O O . TRP A 1 95 ? -2.033 -5.871 -13.227 1 97.5 95 TRP A O 1
ATOM 783 N N . ILE A 1 96 ? -3.041 -4.777 -14.852 1 96.69 96 ILE A N 1
ATOM 784 C CA . ILE A 1 96 ? -3.73 -5.918 -15.445 1 96.69 96 ILE A CA 1
ATOM 785 C C . ILE A 1 96 ? -3.412 -5.988 -16.938 1 96.69 96 ILE A C 1
ATOM 787 O O . ILE A 1 96 ? -3.041 -4.98 -17.547 1 96.69 96 ILE A O 1
ATOM 791 N N . LYS A 1 97 ? -3.523 -7.133 -17.422 1 93.94 97 LYS A N 1
ATOM 792 C CA . LYS A 1 97 ? -3.27 -7.371 -18.844 1 93.94 97 LYS A CA 1
ATOM 793 C C . LYS A 1 97 ? -4.555 -7.727 -19.578 1 93.94 97 LYS A C 1
ATOM 795 O O . LYS A 1 97 ? -5.289 -8.633 -19.172 1 93.94 97 LYS A O 1
ATOM 800 N N . LYS A 1 98 ? -4.852 -7.008 -20.578 1 89.5 98 LYS A N 1
ATOM 801 C CA . LYS A 1 98 ? -5.938 -7.316 -21.516 1 89.5 98 LYS A CA 1
ATOM 802 C C . LYS A 1 98 ? -5.449 -7.312 -22.953 1 89.5 98 LYS A C 1
ATOM 804 O O . LYS A 1 98 ? -5.098 -6.262 -23.5 1 89.5 98 LYS A O 1
ATOM 809 N N . LYS A 1 99 ? -5.438 -8.484 -23.5 1 84.5 99 LYS A N 1
ATOM 810 C CA . LYS A 1 99 ? -4.859 -8.656 -24.828 1 84.5 99 LYS A CA 1
ATOM 811 C C . LYS A 1 99 ? -3.414 -8.172 -24.875 1 84.5 99 LYS A C 1
ATOM 813 O O . LYS A 1 99 ? -2.592 -8.586 -24.047 1 84.5 99 LYS A O 1
ATOM 818 N N . ASP A 1 100 ? -3.07 -7.324 -25.531 1 86.19 100 ASP A N 1
ATOM 819 C CA . ASP A 1 100 ? -1.683 -6.891 -25.672 1 86.19 100 ASP A CA 1
ATOM 820 C C . ASP A 1 100 ? -1.445 -5.562 -24.953 1 86.19 100 ASP A C 1
ATOM 822 O O . ASP A 1 100 ? -0.427 -4.906 -25.188 1 86.19 100 ASP A O 1
ATOM 826 N N . LYS A 1 101 ? -2.422 -5.156 -24.156 1 92.5 101 LYS A N 1
ATOM 827 C CA . LYS A 1 101 ? -2.293 -3.877 -23.469 1 92.5 101 LYS A CA 1
ATOM 828 C C . LYS A 1 101 ? -2.131 -4.078 -21.969 1 92.5 101 LYS A C 1
ATOM 830 O O . LYS A 1 101 ? -2.637 -5.051 -21.406 1 92.5 101 LYS A O 1
ATOM 835 N N . ARG A 1 102 ? -1.393 -3.201 -21.344 1 94.81 102 ARG A N 1
ATOM 836 C CA . ARG A 1 102 ? -1.198 -3.15 -19.906 1 94.81 102 ARG A CA 1
ATOM 837 C C . ARG A 1 102 ? -1.888 -1.932 -19.297 1 94.81 102 ARG A C 1
ATOM 839 O O . ARG A 1 102 ? -1.695 -0.808 -19.766 1 94.81 102 ARG A O 1
ATOM 846 N N . TYR A 1 103 ? -2.682 -2.172 -18.391 1 96.94 103 TYR A N 1
ATOM 847 C CA . TYR A 1 103 ? -3.375 -1.103 -17.672 1 96.94 103 TYR A CA 1
ATOM 848 C C . TYR A 1 103 ? -2.904 -1.014 -16.234 1 96.94 103 TYR A C 1
ATOM 850 O O . TYR A 1 103 ? -3.248 -1.863 -15.398 1 96.94 103 TYR A O 1
ATOM 858 N N . TYR A 1 104 ? -2.188 0.033 -15.969 1 98.06 104 TYR A N 1
ATOM 859 C CA . TY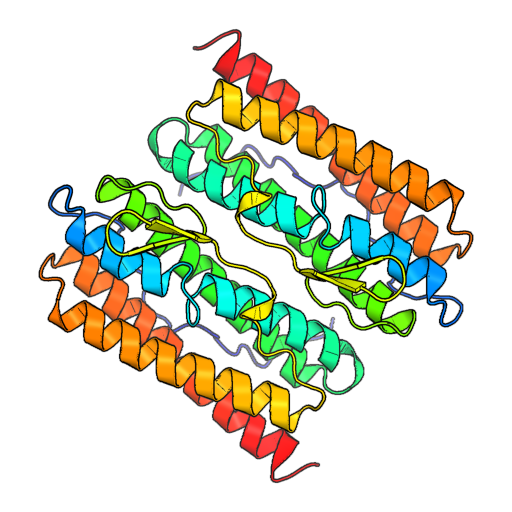R A 1 104 ? -1.633 0.201 -14.625 1 98.06 104 TYR A CA 1
ATOM 860 C C . TYR A 1 104 ? -2.703 0.669 -13.648 1 98.06 104 TYR A C 1
ATOM 862 O O . TYR A 1 104 ? -3.604 1.427 -14.023 1 98.06 104 TYR A O 1
ATOM 870 N N . TRP A 1 105 ? -2.572 0.187 -12.477 1 98.44 105 TRP A N 1
ATOM 871 C CA . TRP A 1 105 ? -3.398 0.692 -11.383 1 98.44 105 TRP A CA 1
ATOM 872 C C . TRP A 1 105 ? -3.18 2.188 -11.188 1 98.44 105 TRP A C 1
ATOM 874 O O . TRP A 1 105 ? -2.068 2.689 -11.367 1 98.44 105 TRP A O 1
ATOM 884 N N . ASN A 1 106 ? -4.191 2.91 -10.766 1 97.5 106 ASN A N 1
ATOM 885 C CA . ASN A 1 106 ? -4.016 4.309 -10.383 1 97.5 106 ASN A CA 1
ATOM 886 C C . ASN A 1 106 ? -4.941 4.695 -9.234 1 97.5 106 ASN A C 1
ATOM 888 O O . ASN A 1 106 ? -5.914 3.994 -8.953 1 97.5 106 ASN A O 1
ATOM 892 N N . GLY A 1 107 ? -4.625 5.844 -8.625 1 97.88 107 GLY A N 1
ATOM 893 C CA . GLY A 1 107 ? -5.289 6.297 -7.41 1 97.88 107 GLY A CA 1
ATOM 894 C C . GLY A 1 107 ? -6.766 6.582 -7.605 1 97.88 107 GLY A C 1
ATOM 895 O O . GLY A 1 107 ? -7.516 6.707 -6.633 1 97.88 107 GLY A O 1
ATOM 896 N N . LYS A 1 108 ? -7.238 6.672 -8.844 1 97.44 108 LYS A N 1
ATOM 897 C CA . LYS A 1 108 ? -8.648 6.938 -9.117 1 97.44 108 LYS A CA 1
ATOM 898 C C . LYS A 1 108 ? -9.508 5.723 -8.789 1 97.44 108 LYS A C 1
ATOM 900 O O . LYS A 1 108 ? -10.734 5.828 -8.695 1 97.44 108 LYS A O 1
ATOM 905 N N . PHE A 1 109 ? -8.883 4.598 -8.617 1 98.12 109 PHE A N 1
ATOM 906 C CA . PHE A 1 109 ? -9.625 3.367 -8.367 1 98.12 109 PHE A CA 1
ATOM 907 C C . PHE A 1 109 ? -10.148 3.332 -6.938 1 98.12 109 PHE A C 1
ATOM 909 O O . PHE A 1 109 ? -11.008 2.514 -6.602 1 98.12 109 PHE A O 1
ATOM 916 N N . VAL A 1 110 ? -9.609 4.176 -6.039 1 98.62 110 VAL A N 1
ATOM 917 C CA . VAL A 1 110 ? -10 4.223 -4.633 1 98.62 110 VAL A CA 1
ATOM 918 C C . VAL A 1 110 ? -11.328 4.969 -4.496 1 98.62 110 VAL A C 1
ATOM 920 O O . VAL A 1 110 ? -11.492 6.059 -5.047 1 98.62 110 VAL A O 1
ATOM 923 N N . ASP A 1 111 ? -12.273 4.367 -3.828 1 98.56 111 ASP A N 1
ATOM 924 C CA . ASP A 1 111 ? -13.484 5.082 -3.432 1 98.56 111 ASP A CA 1
ATOM 925 C C . ASP A 1 111 ? -13.25 5.898 -2.164 1 98.56 111 ASP A C 1
ATOM 927 O O . ASP A 1 111 ? -13.414 5.395 -1.052 1 98.56 111 ASP A O 1
ATOM 931 N N . TYR A 1 112 ? -12.93 7.141 -2.322 1 98.19 112 TYR A N 1
ATOM 932 C CA . TYR A 1 112 ? -12.445 7.969 -1.223 1 98.19 112 TYR A CA 1
ATOM 933 C C . TYR A 1 112 ? -13.586 8.328 -0.271 1 98.19 112 TYR A C 1
ATOM 935 O O . TYR A 1 112 ? -13.422 8.266 0.95 1 98.19 112 TYR A O 1
ATOM 943 N N . GLY A 1 113 ? -14.773 8.75 -0.877 1 97.62 113 GLY A N 1
ATOM 944 C CA . GLY A 1 113 ? -15.891 9.117 -0.029 1 97.62 113 GLY A CA 1
ATOM 945 C C . GLY A 1 113 ? -15.625 10.344 0.819 1 97.62 113 GLY A C 1
ATOM 946 O O . GLY A 1 113 ? -14.547 10.93 0.752 1 97.62 113 GLY A O 1
ATOM 947 N N . ASN A 1 114 ? -16.719 10.703 1.694 1 95.94 114 ASN A N 1
ATOM 948 C CA . ASN A 1 114 ? -16.609 11.93 2.48 1 95.94 114 ASN A CA 1
ATOM 949 C C . ASN A 1 114 ? -17.219 11.766 3.869 1 95.94 114 ASN A C 1
ATOM 951 O O . ASN A 1 114 ? -17 12.602 4.746 1 95.94 114 ASN A O 1
ATOM 955 N N . THR A 1 115 ? -17.938 10.703 4.07 1 97.19 115 THR A N 1
ATOM 956 C CA . THR A 1 115 ? -18.625 10.5 5.336 1 97.19 115 THR A CA 1
ATOM 957 C C . THR A 1 115 ? -18.422 9.078 5.848 1 97.19 115 THR A C 1
ATOM 959 O O . THR A 1 115 ? -18.094 8.172 5.074 1 97.19 115 THR A O 1
ATOM 962 N N . LEU A 1 116 ? -18.688 8.93 7.125 1 97.81 116 LEU A N 1
ATOM 963 C CA . LEU A 1 116 ? -18.609 7.602 7.73 1 97.81 116 LEU A CA 1
ATOM 964 C C . LEU A 1 116 ? -19.5 6.613 6.984 1 97.81 116 LEU A C 1
ATOM 966 O O . LEU A 1 116 ? -19.094 5.488 6.703 1 97.81 116 LEU A O 1
ATOM 970 N N . LYS A 1 117 ? -20.719 7.039 6.691 1 98.25 117 LYS A N 1
ATOM 971 C CA . LYS A 1 117 ? -21.641 6.18 5.965 1 98.25 117 LYS A CA 1
ATOM 972 C C . LYS A 1 117 ? -21.062 5.758 4.617 1 98.25 117 LYS A C 1
ATOM 974 O O . LYS A 1 117 ? -21.125 4.582 4.25 1 98.25 117 LYS A O 1
ATOM 979 N N . GLU A 1 118 ? -20.547 6.676 3.855 1 98.56 118 GLU A N 1
ATOM 980 C CA . GLU A 1 118 ? -19.984 6.383 2.537 1 98.56 118 GLU A CA 1
ATOM 981 C C . GLU A 1 118 ? -18.781 5.453 2.637 1 98.56 118 GLU A C 1
ATOM 983 O O . GLU A 1 118 ? -18.641 4.531 1.83 1 98.56 118 GLU A O 1
ATOM 988 N N . TYR A 1 119 ? -17.844 5.766 3.631 1 98.69 119 TYR A N 1
ATOM 989 C CA . TYR A 1 119 ? -16.688 4.91 3.812 1 98.69 119 TYR A CA 1
ATOM 990 C C . TYR A 1 119 ? -17.094 3.461 4.023 1 98.69 119 TYR A C 1
ATOM 992 O O . TYR A 1 119 ? -16.609 2.561 3.342 1 98.69 119 TYR A O 1
ATOM 1000 N N . LEU A 1 120 ? -18.062 3.252 4.91 1 98.69 120 LEU A N 1
ATOM 1001 C CA . LEU A 1 120 ? -18.469 1.894 5.25 1 98.69 120 LEU A CA 1
ATOM 1002 C C . LEU A 1 120 ? -19.25 1.26 4.102 1 98.69 120 LEU A C 1
ATOM 1004 O O . LEU A 1 120 ? -19.109 0.063 3.838 1 98.69 120 LEU A O 1
ATOM 1008 N N . ASP A 1 121 ? -20.062 2.027 3.396 1 98.75 121 ASP A N 1
ATOM 1009 C CA . ASP A 1 121 ? -20.734 1.516 2.213 1 98.75 121 ASP A CA 1
ATOM 1010 C C . ASP A 1 121 ? -19.734 1.031 1.168 1 98.75 121 ASP A C 1
ATOM 1012 O O . ASP A 1 121 ? -19.906 -0.054 0.604 1 98.75 121 ASP A O 1
ATOM 1016 N N . TYR A 1 122 ? -18.766 1.84 0.904 1 98.81 122 TYR A N 1
ATOM 1017 C CA . TYR A 1 122 ? -17.75 1.494 -0.083 1 98.81 122 TYR A CA 1
ATOM 1018 C C . TYR A 1 122 ? -16.969 0.26 0.348 1 98.81 122 TYR A C 1
ATOM 1020 O O . TYR A 1 122 ? -16.656 -0.603 -0.476 1 98.81 122 TYR A O 1
ATOM 1028 N N . 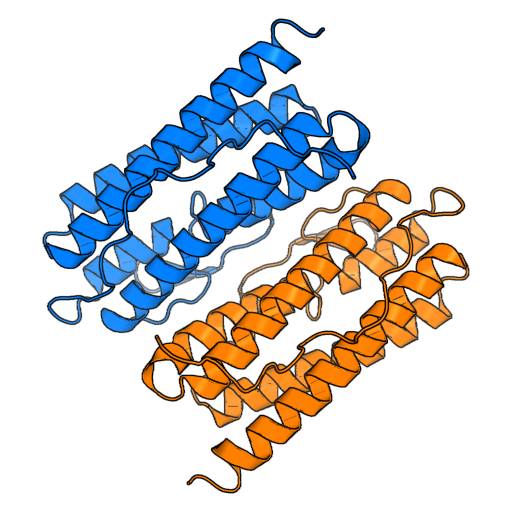ASP A 1 123 ? -16.609 0.195 1.65 1 98.88 123 ASP A N 1
ATOM 1029 C CA . ASP A 1 123 ? -15.828 -0.932 2.15 1 98.88 123 ASP A CA 1
ATOM 1030 C C . ASP A 1 123 ? -16.641 -2.225 2.107 1 98.88 123 ASP A C 1
ATOM 1032 O O . ASP A 1 123 ? -16.094 -3.289 1.793 1 98.88 123 ASP A O 1
ATOM 1036 N N . ILE A 1 124 ? -17.922 -2.178 2.432 1 98.88 124 ILE A N 1
ATOM 1037 C CA . ILE A 1 124 ? -18.812 -3.324 2.307 1 98.88 124 ILE A CA 1
ATOM 1038 C C . ILE A 1 124 ? -18.875 -3.773 0.848 1 98.88 124 ILE A C 1
ATOM 1040 O O . ILE A 1 124 ? -18.703 -4.957 0.55 1 98.88 124 ILE A O 1
ATOM 1044 N N . GLN A 1 125 ? -19.047 -2.84 -0.017 1 98.81 125 GLN A N 1
ATOM 1045 C CA . GLN A 1 125 ? -19.141 -3.166 -1.437 1 98.81 125 GLN A CA 1
ATOM 1046 C C . GLN A 1 125 ? -17.844 -3.777 -1.944 1 98.81 125 GLN A C 1
ATOM 1048 O O . GLN A 1 125 ? -17.859 -4.703 -2.758 1 98.81 125 GLN A O 1
ATOM 1053 N N . ALA A 1 126 ? -16.719 -3.221 -1.536 1 98.81 126 ALA A N 1
ATOM 1054 C CA . ALA A 1 126 ? -15.414 -3.754 -1.936 1 98.81 126 ALA A CA 1
ATOM 1055 C C . ALA A 1 126 ? -15.289 -5.227 -1.564 1 98.81 126 ALA A C 1
ATOM 1057 O O . ALA A 1 126 ? -14.82 -6.039 -2.367 1 98.81 126 ALA A O 1
ATOM 1058 N N . GLU A 1 127 ? -15.711 -5.574 -0.326 1 98.88 127 GLU A N 1
ATOM 1059 C CA . GLU A 1 127 ? -15.633 -6.961 0.118 1 98.88 127 GLU A CA 1
ATOM 1060 C C . GLU A 1 127 ? -16.594 -7.852 -0.673 1 98.88 127 GLU A C 1
ATOM 1062 O O . GLU A 1 127 ? -16.234 -8.977 -1.033 1 98.88 127 GLU A O 1
ATOM 1067 N N . VAL A 1 128 ? -17.797 -7.391 -0.9 1 98.88 128 VAL A N 1
ATOM 1068 C CA . VAL A 1 128 ? -18.781 -8.141 -1.668 1 98.88 128 VAL A CA 1
ATOM 1069 C C . VAL A 1 128 ? -18.219 -8.477 -3.047 1 98.88 128 VAL A C 1
ATOM 1071 O O . VAL A 1 128 ? -18.281 -9.633 -3.484 1 98.88 128 VAL A O 1
ATOM 1074 N N . VAL A 1 129 ? -17.703 -7.504 -3.699 1 98.81 129 VAL A N 1
ATOM 1075 C CA . VAL A 1 129 ? -17.203 -7.691 -5.055 1 98.81 129 VAL A CA 1
ATOM 1076 C C . VAL A 1 129 ? -15.945 -8.57 -5.023 1 98.81 129 VAL A C 1
ATOM 1078 O O . VAL A 1 129 ? -15.75 -9.414 -5.902 1 98.81 129 VAL A O 1
ATOM 1081 N N . ALA A 1 130 ? -15.047 -8.352 -4.039 1 98.69 130 ALA A N 1
ATOM 1082 C CA . ALA A 1 130 ? -13.867 -9.195 -3.91 1 98.69 130 ALA A CA 1
ATOM 1083 C C . ALA A 1 130 ? -14.25 -10.664 -3.793 1 98.69 130 ALA A C 1
ATOM 1085 O O . ALA A 1 130 ? -13.656 -11.523 -4.453 1 98.69 130 ALA A O 1
ATOM 1086 N N . ILE A 1 131 ? -15.234 -11 -2.906 1 98.88 131 ILE A N 1
ATOM 1087 C CA . ILE A 1 131 ? -15.703 -12.367 -2.717 1 98.88 131 ILE A CA 1
ATOM 1088 C C . ILE A 1 131 ? -16.234 -12.914 -4.039 1 98.88 131 ILE A C 1
ATOM 1090 O O . ILE A 1 131 ? -15.898 -14.039 -4.426 1 98.88 131 ILE A O 1
ATOM 1094 N N . ARG A 1 132 ? -17.047 -12.133 -4.699 1 98.75 132 ARG A N 1
ATOM 1095 C CA . ARG A 1 132 ? -17.578 -12.539 -5.992 1 98.75 132 ARG A CA 1
ATOM 1096 C C . ARG A 1 132 ? -16.453 -12.828 -6.984 1 98.75 132 ARG A C 1
ATOM 1098 O O . ARG A 1 132 ? -16.484 -13.859 -7.668 1 98.75 132 ARG A O 1
ATOM 1105 N N . ASP A 1 133 ? -15.492 -11.93 -7.125 1 98.69 133 ASP A N 1
ATOM 1106 C CA . ASP A 1 133 ? -14.398 -12.07 -8.086 1 98.69 133 ASP A CA 1
ATOM 1107 C C . ASP A 1 133 ? -13.531 -13.289 -7.754 1 98.69 133 ASP A C 1
ATOM 1109 O O . ASP A 1 133 ? -13.047 -13.969 -8.656 1 98.69 133 ASP A O 1
ATOM 1113 N N . TYR A 1 134 ? -13.281 -13.539 -6.48 1 98.81 134 TYR A N 1
ATOM 1114 C CA . TYR A 1 134 ? -12.531 -14.734 -6.09 1 98.81 134 TYR A CA 1
ATOM 1115 C C . TYR A 1 134 ? -13.297 -16 -6.457 1 98.81 134 TYR A C 1
ATOM 1117 O O . TYR A 1 134 ? -12.703 -16.984 -6.883 1 98.81 134 TYR A O 1
ATOM 1125 N N . ASN A 1 135 ? -14.609 -16 -6.23 1 98.75 135 ASN A N 1
ATOM 1126 C CA . ASN A 1 135 ? -15.406 -17.156 -6.625 1 98.75 135 ASN A CA 1
ATOM 1127 C C . ASN A 1 135 ? -15.352 -17.391 -8.133 1 98.75 135 ASN A C 1
ATOM 1129 O O . ASN A 1 135 ? -15.312 -18.531 -8.586 1 98.75 135 ASN A O 1
ATOM 1133 N N . LYS A 1 136 ? -15.391 -16.328 -8.883 1 98.62 136 LYS A N 1
ATOM 1134 C CA . LYS A 1 136 ? -15.219 -16.453 -10.328 1 98.62 136 LYS A CA 1
ATOM 1135 C C . LYS A 1 136 ? -13.867 -17.078 -10.664 1 98.62 136 LYS A C 1
ATOM 1137 O O . LYS A 1 136 ? -13.773 -17.938 -11.547 1 98.62 136 LYS A O 1
ATOM 1142 N N . ALA A 1 137 ? -12.789 -16.641 -9.992 1 98.62 137 ALA A N 1
ATOM 1143 C CA . ALA A 1 137 ? -11.453 -17.203 -10.203 1 98.62 137 ALA A CA 1
ATOM 1144 C C . ALA A 1 137 ? -11.438 -18.703 -9.914 1 98.62 137 ALA A C 1
ATOM 1146 O O . ALA A 1 137 ? -10.797 -19.469 -10.633 1 98.62 137 ALA A O 1
ATOM 1147 N N . LEU A 1 138 ? -12.188 -19.125 -8.867 1 98.5 138 LEU A N 1
ATOM 1148 C CA . LEU A 1 138 ? -12.25 -20.516 -8.484 1 98.5 138 LEU A CA 1
ATOM 1149 C C . LEU A 1 138 ? -12.891 -21.359 -9.586 1 98.5 138 LEU A C 1
ATOM 1151 O O . LEU A 1 138 ? -12.602 -22.547 -9.711 1 98.5 138 LEU A O 1
ATOM 1155 N N . ASN A 1 139 ? -13.727 -20.75 -10.367 1 98.19 139 ASN A N 1
ATOM 1156 C CA . ASN A 1 139 ? -14.359 -21.453 -11.477 1 98.19 139 ASN A CA 1
ATOM 1157 C C . ASN A 1 139 ? -13.398 -21.625 -12.656 1 98.19 139 ASN A C 1
ATOM 1159 O O . ASN A 1 139 ? -13.625 -22.469 -13.523 1 98.19 139 ASN A O 1
ATOM 1163 N N . GLU A 1 140 ? -12.352 -20.859 -12.672 1 98.38 140 GLU A N 1
ATOM 1164 C CA . GLU A 1 140 ? -11.461 -20.812 -13.828 1 98.38 140 GLU A CA 1
ATOM 1165 C C . GLU A 1 140 ? -10.133 -21.5 -13.531 1 98.38 140 GLU A C 1
ATOM 1167 O O . GLU A 1 140 ? -9.406 -21.891 -14.445 1 98.38 140 GLU A O 1
ATOM 1172 N N . ILE A 1 141 ? -9.766 -21.625 -12.305 1 98.69 141 ILE A N 1
ATOM 1173 C CA . ILE A 1 141 ? -8.477 -22.156 -11.898 1 98.69 141 ILE A CA 1
ATOM 1174 C C . ILE A 1 141 ? -8.672 -23.547 -11.289 1 98.69 141 ILE A C 1
ATOM 1176 O O . ILE A 1 141 ? -9.461 -23.719 -10.359 1 98.69 141 ILE A O 1
ATOM 1180 N N . SER A 1 142 ? -7.949 -24.516 -11.781 1 98.19 142 SER A N 1
ATOM 1181 C CA . SER A 1 142 ? -8.125 -25.891 -11.336 1 98.19 142 SER A CA 1
ATOM 1182 C C . SER A 1 142 ? -6.934 -26.359 -10.508 1 98.19 142 SER A C 1
ATOM 1184 O O . SER A 1 142 ? -6.965 -27.453 -9.922 1 98.19 142 SER A O 1
ATOM 1186 N N . ASP A 1 143 ? -5.773 -25.609 -10.453 1 98.62 143 ASP A N 1
ATOM 1187 C CA . ASP A 1 143 ? -4.641 -25.953 -9.602 1 98.62 143 ASP A CA 1
ATOM 1188 C C . ASP A 1 143 ? -5.059 -26 -8.133 1 98.62 143 ASP A C 1
ATOM 1190 O O . ASP A 1 143 ? -5.402 -24.969 -7.539 1 98.62 143 ASP A O 1
ATOM 1194 N N . PRO A 1 144 ? -5.039 -27.188 -7.516 1 98.62 144 PRO A N 1
ATOM 1195 C CA . PRO A 1 144 ? -5.578 -27.328 -6.16 1 98.62 144 PRO A CA 1
ATOM 1196 C C . PRO A 1 144 ? -4.836 -26.469 -5.141 1 98.62 144 PRO A C 1
ATOM 1198 O O . PRO A 1 144 ? -5.422 -26.047 -4.141 1 98.62 144 PRO A O 1
ATOM 1201 N N . ASN A 1 145 ? -3.59 -26.219 -5.367 1 98.75 145 ASN A N 1
ATOM 1202 C CA . ASN A 1 145 ? -2.826 -25.375 -4.449 1 98.75 145 ASN A CA 1
ATOM 1203 C C . ASN A 1 145 ? -3.312 -23.922 -4.48 1 98.75 145 ASN A C 1
ATOM 1205 O O . ASN A 1 145 ? -3.428 -23.281 -3.436 1 98.75 145 ASN A O 1
ATOM 1209 N N . ILE A 1 146 ? -3.568 -23.453 -5.637 1 98.81 146 ILE A N 1
ATOM 1210 C CA . ILE A 1 146 ? -4.074 -22.094 -5.801 1 98.81 146 ILE A CA 1
ATOM 1211 C C . ILE A 1 146 ? -5.492 -22 -5.242 1 98.81 146 ILE A C 1
ATOM 1213 O O . ILE A 1 146 ? -5.832 -21.031 -4.551 1 98.81 146 ILE A O 1
ATOM 1217 N N . VAL A 1 147 ? -6.289 -22.984 -5.562 1 98.81 147 VAL A N 1
ATOM 1218 C CA . VAL A 1 147 ? -7.672 -23.031 -5.105 1 98.81 147 VAL A CA 1
ATOM 1219 C C . VAL A 1 147 ? -7.723 -22.938 -3.584 1 98.81 147 VAL A C 1
ATOM 1221 O O . VAL A 1 147 ? -8.516 -22.188 -3.027 1 98.81 147 VAL A O 1
ATOM 1224 N N . LYS A 1 148 ? -6.852 -23.625 -2.877 1 98.75 148 LYS A N 1
ATOM 1225 C CA . LYS A 1 148 ? -6.816 -23.609 -1.418 1 98.75 148 LYS A CA 1
ATOM 1226 C C . LYS A 1 148 ? -6.523 -22.203 -0.893 1 98.75 148 LYS A C 1
ATOM 1228 O O . LYS A 1 148 ? -7.098 -21.781 0.112 1 98.75 148 LYS A O 1
ATOM 1233 N N . ILE A 1 149 ? -5.621 -21.562 -1.522 1 98.75 149 ILE A N 1
ATOM 1234 C CA . ILE A 1 149 ? -5.246 -20.219 -1.103 1 98.75 149 ILE A CA 1
ATOM 1235 C C . ILE A 1 149 ? -6.426 -19.281 -1.298 1 98.75 149 ILE A C 1
ATOM 1237 O O . ILE A 1 149 ? -6.758 -18.5 -0.401 1 98.75 149 ILE A O 1
ATOM 1241 N N . ILE A 1 150 ? -7.066 -19.359 -2.504 1 98.81 150 ILE A N 1
ATOM 1242 C CA . ILE A 1 150 ? -8.188 -18.469 -2.811 1 98.81 150 ILE A CA 1
ATOM 1243 C C . ILE A 1 150 ? -9.328 -18.734 -1.822 1 98.81 150 ILE A C 1
ATOM 1245 O O . ILE A 1 150 ? -9.922 -17.781 -1.29 1 98.81 150 ILE A O 1
ATOM 1249 N N . GLU A 1 151 ? -9.602 -19.984 -1.572 1 98.75 151 GLU A N 1
ATOM 1250 C CA . GLU A 1 151 ? -10.648 -20.328 -0.623 1 98.75 151 GLU A CA 1
ATOM 1251 C C . GLU A 1 151 ? -10.344 -19.781 0.767 1 98.75 151 GLU A C 1
ATOM 1253 O O . GLU A 1 151 ? -11.242 -19.297 1.462 1 98.75 151 GLU A O 1
ATOM 1258 N N . ARG A 1 152 ? -9.102 -19.859 1.194 1 98.69 152 ARG A N 1
ATOM 1259 C CA . ARG A 1 152 ? -8.719 -19.344 2.5 1 98.69 152 ARG A CA 1
ATOM 1260 C C . ARG A 1 152 ? -8.875 -17.828 2.555 1 98.69 152 ARG A C 1
ATOM 1262 O O . ARG A 1 152 ? -9.281 -17.266 3.578 1 98.69 152 ARG A O 1
ATOM 1269 N N . ILE A 1 153 ? -8.5 -17.125 1.476 1 98.75 153 ILE A N 1
ATOM 1270 C CA . ILE A 1 153 ? -8.656 -15.672 1.396 1 98.75 153 ILE A CA 1
ATOM 1271 C C . ILE A 1 153 ? -10.141 -15.312 1.494 1 98.75 153 ILE A C 1
ATOM 1273 O O . ILE A 1 153 ? -10.508 -14.359 2.191 1 98.75 153 ILE A O 1
ATOM 1277 N N . ILE A 1 154 ? -11.008 -16.078 0.829 1 98.81 154 ILE A N 1
ATOM 1278 C CA . ILE A 1 154 ? -12.445 -15.828 0.823 1 98.81 154 ILE A CA 1
ATOM 1279 C C . ILE A 1 154 ? -12.977 -15.859 2.252 1 98.81 154 ILE A C 1
ATOM 1281 O O . ILE A 1 154 ? -13.828 -15.047 2.621 1 98.81 154 ILE A O 1
ATOM 1285 N N . LEU A 1 155 ? -12.477 -16.734 3.076 1 98.75 155 LEU A N 1
ATOM 1286 C CA . LEU A 1 155 ? -12.906 -16.812 4.465 1 98.75 155 LEU A CA 1
ATOM 1287 C C . LEU A 1 155 ? -12.617 -15.508 5.195 1 98.75 155 LEU A C 1
ATOM 1289 O O . LEU A 1 155 ? -13.453 -15.023 5.969 1 98.75 155 LEU A O 1
ATOM 1293 N N . ASP A 1 156 ? -11.484 -14.969 4.984 1 98.75 156 ASP A N 1
ATOM 1294 C CA . ASP A 1 156 ? -11.156 -13.68 5.578 1 98.75 156 ASP A CA 1
ATOM 1295 C C . ASP A 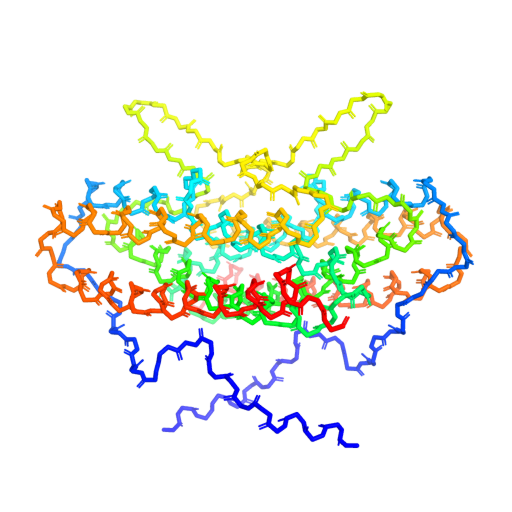1 156 ? -12.086 -12.586 5.062 1 98.75 156 ASP A C 1
ATOM 1297 O O . ASP A 1 156 ? -12.547 -11.742 5.828 1 98.75 156 ASP A O 1
ATOM 1301 N N . GLU A 1 157 ? -12.289 -12.594 3.715 1 98.81 157 GLU A N 1
ATOM 1302 C CA . GLU A 1 157 ? -13.141 -11.562 3.135 1 98.81 157 GLU A CA 1
ATOM 1303 C C . GLU A 1 157 ? -14.555 -11.625 3.711 1 98.81 157 GLU A C 1
ATOM 1305 O O . GLU A 1 157 ? -15.188 -10.594 3.936 1 98.81 157 GLU A O 1
ATOM 1310 N N . GLU A 1 158 ? -15.039 -12.812 3.867 1 98.75 158 GLU A N 1
ATOM 1311 C CA . GLU A 1 158 ? -16.359 -12.977 4.465 1 98.75 158 GLU A CA 1
ATOM 1312 C C . GLU A 1 158 ? -16.391 -12.453 5.895 1 98.75 158 GLU A C 1
ATOM 1314 O O . GLU A 1 158 ? -17.375 -11.844 6.312 1 98.75 158 GLU A O 1
ATOM 1319 N N . LEU A 1 159 ? -15.344 -12.734 6.648 1 98.75 159 LEU A N 1
ATOM 1320 C CA . LEU A 1 159 ? -15.234 -12.172 7.992 1 98.75 159 LEU A CA 1
ATOM 1321 C C . LEU A 1 159 ? -15.188 -10.648 7.941 1 98.75 159 LEU A C 1
ATOM 1323 O O . LEU A 1 159 ? -15.844 -9.977 8.742 1 98.75 159 LEU A O 1
ATOM 1327 N N . HIS A 1 160 ? -14.367 -10.039 7.066 1 98.88 160 HIS A N 1
ATOM 1328 C CA . HIS A 1 160 ? -14.289 -8.594 6.91 1 98.88 160 HIS A CA 1
ATOM 1329 C C . HIS A 1 160 ? -15.656 -8 6.594 1 98.88 160 HIS A C 1
ATOM 1331 O O . HIS A 1 160 ? -16.031 -6.969 7.152 1 98.88 160 HIS A O 1
ATOM 1337 N N . LEU A 1 161 ? -16.375 -8.664 5.617 1 98.75 161 LEU A N 1
ATOM 1338 C CA . LEU A 1 161 ? -17.719 -8.219 5.254 1 98.75 161 LEU A CA 1
ATOM 1339 C C . LEU A 1 161 ? -18.625 -8.172 6.473 1 98.75 161 LEU A C 1
ATOM 1341 O O . LEU A 1 161 ? -19.344 -7.195 6.684 1 98.75 161 LEU A O 1
ATOM 1345 N N . LYS A 1 162 ? -18.609 -9.211 7.273 1 98.62 162 LYS A N 1
ATOM 1346 C CA . LYS A 1 162 ? -19.391 -9.266 8.5 1 98.62 162 LYS A CA 1
ATOM 1347 C C . LYS A 1 162 ? -19.016 -8.125 9.445 1 98.62 162 LYS A C 1
ATOM 1349 O O . LYS A 1 162 ? -19.891 -7.453 9.992 1 98.62 162 LYS A O 1
ATOM 1354 N N . ILE A 1 163 ? -17.75 -7.914 9.648 1 98.56 163 ILE A N 1
ATOM 1355 C CA . ILE A 1 163 ? -17.25 -6.871 10.539 1 98.56 163 ILE A CA 1
ATOM 1356 C C . ILE A 1 163 ? -17.719 -5.504 10.047 1 98.56 163 ILE A C 1
ATOM 1358 O O . ILE A 1 163 ? -18.234 -4.699 10.828 1 98.56 163 ILE A O 1
ATOM 1362 N N . PHE A 1 164 ? -17.609 -5.203 8.727 1 98.62 164 PHE A N 1
ATOM 1363 C CA . PHE A 1 164 ? -18.016 -3.916 8.172 1 98.62 164 PHE A CA 1
ATOM 1364 C C . PHE A 1 164 ? -19.516 -3.701 8.336 1 98.62 164 PHE A C 1
ATOM 1366 O O . PHE A 1 164 ? -19.953 -2.588 8.625 1 98.62 164 PHE A O 1
ATOM 1373 N N . LYS A 1 165 ? -20.297 -4.754 8.117 1 98.5 165 LYS A N 1
ATOM 1374 C CA . LYS A 1 165 ? -21.734 -4.648 8.289 1 98.5 165 LYS A CA 1
ATOM 1375 C C . LYS A 1 165 ? -22.094 -4.359 9.742 1 98.5 165 LYS A C 1
ATOM 1377 O O . LYS A 1 165 ? -23.016 -3.584 10.016 1 98.5 165 LYS A O 1
ATOM 1382 N N . GLU A 1 166 ? -21.422 -4.973 10.672 1 98.12 166 GLU A N 1
ATOM 1383 C CA . GLU A 1 166 ? -21.656 -4.723 12.094 1 98.12 166 GLU A CA 1
ATOM 1384 C C . GLU A 1 166 ? -21.281 -3.289 12.461 1 98.12 166 GLU A C 1
ATOM 1386 O O . GLU A 1 166 ? -21.984 -2.643 13.234 1 98.12 166 GLU A O 1
ATOM 1391 N N . LEU A 1 167 ? -20.172 -2.822 11.953 1 98.12 167 LEU A N 1
ATOM 1392 C CA . LEU A 1 167 ? -19.766 -1.438 12.188 1 98.12 167 LEU A CA 1
ATOM 1393 C C . LEU A 1 167 ? -20.797 -0.47 11.617 1 98.12 167 LEU A C 1
ATOM 1395 O O . LEU A 1 167 ? -21.109 0.546 12.234 1 98.12 167 LEU A O 1
ATOM 1399 N N . TYR A 1 168 ? -21.266 -0.785 10.414 1 98.06 168 TYR A N 1
ATOM 1400 C CA . TYR A 1 168 ? -22.297 0.044 9.789 1 98.06 168 TYR A CA 1
ATOM 1401 C C . TYR A 1 168 ? -23.547 0.124 10.656 1 98.06 168 TYR A C 1
ATOM 1403 O O . TYR A 1 168 ? -24.078 1.209 10.883 1 98.06 168 TYR A O 1
ATOM 1411 N N . ALA A 1 169 ? -24.031 -0.989 11.148 1 97.75 169 ALA A N 1
ATOM 1412 C CA . ALA A 1 169 ? -25.219 -1.045 11.992 1 97.75 169 ALA A CA 1
ATOM 1413 C C . ALA A 1 169 ? -25 -0.24 13.273 1 97.75 169 ALA A C 1
ATOM 1415 O O . ALA A 1 169 ? -25.906 0.474 13.719 1 97.75 169 ALA A O 1
ATOM 1416 N N . LYS A 1 170 ? -23.891 -0.334 13.805 1 97.19 170 LYS A N 1
ATOM 1417 C CA . LYS A 1 170 ? -23.594 0.271 15.102 1 97.19 170 LYS A CA 1
ATOM 1418 C C . LYS A 1 170 ? -23.391 1.777 14.969 1 97.19 170 LYS A C 1
ATOM 1420 O O . LYS A 1 170 ? -23.875 2.549 15.805 1 97.19 170 LYS A O 1
ATOM 1425 N N . TYR A 1 171 ? -22.719 2.25 13.93 1 97.06 171 TYR A N 1
ATOM 1426 C CA . TYR A 1 171 ? -22.234 3.625 13.914 1 97.06 171 TYR A CA 1
ATOM 1427 C C . TYR A 1 171 ? -23.016 4.473 12.922 1 97.06 171 TYR A C 1
ATOM 1429 O O . TYR A 1 171 ? -22.953 5.703 12.953 1 97.06 171 TYR A O 1
ATOM 1437 N N . VAL A 1 172 ? -23.641 3.893 11.93 1 95.5 172 VAL A N 1
ATOM 1438 C CA . VAL A 1 172 ? -24.359 4.648 10.906 1 95.5 172 VAL A CA 1
ATOM 1439 C C . VAL A 1 172 ? -25.875 4.555 11.164 1 95.5 172 VAL A C 1
ATOM 1441 O O . VAL A 1 172 ? -26.578 5.566 11.164 1 95.5 172 VAL A O 1
ATOM 1444 N N . LYS A 1 173 ? -26.422 3.408 11.391 1 91.12 173 LYS A N 1
ATOM 1445 C CA . LYS A 1 173 ? -27.859 3.238 11.594 1 91.12 173 LYS A CA 1
ATOM 1446 C C . LYS A 1 173 ? -28.266 3.596 13.023 1 91.12 173 LYS A C 1
ATOM 1448 O O . LYS A 1 173 ? -29.359 4.098 13.25 1 91.12 173 LYS A O 1
ATOM 1453 N N . THR A 1 174 ? -27.594 3.178 13.945 1 76.12 174 THR A N 1
ATOM 1454 C CA . THR A 1 174 ? -27.922 3.502 15.328 1 76.12 174 THR A CA 1
ATOM 1455 C C . THR A 1 174 ? -26.828 4.359 15.953 1 76.12 174 THR A C 1
ATOM 1457 O O . THR A 1 174 ? -26.016 3.863 16.734 1 76.12 174 THR A O 1
ATOM 1460 N N . PRO A 1 175 ? -26.672 5.539 15.422 1 60.03 175 PRO A N 1
ATOM 1461 C CA . PRO A 1 175 ? -25.562 6.316 15.984 1 60.03 175 PRO A CA 1
ATOM 1462 C C . PRO A 1 175 ? -25.656 6.465 17.5 1 60.03 175 PRO A C 1
ATOM 1464 O O . PRO A 1 175 ? -26.766 6.547 18.047 1 60.03 175 PRO A O 1
ATOM 1467 N N . GLU A 1 176 ? -24.734 6.066 18.25 1 46.78 176 GLU A N 1
ATOM 1468 C CA . GLU A 1 176 ? -24.875 6.336 19.688 1 46.78 176 GLU A CA 1
ATOM 1469 C C . GLU A 1 176 ? -25.344 7.77 19.938 1 46.78 176 GLU A C 1
ATOM 1471 O O . GLU A 1 176 ? -25.031 8.672 19.156 1 46.78 176 GLU A O 1
ATOM 1476 N N . MET B 1 1 ? 12.555 -24.125 15.656 1 19.94 1 MET B N 1
ATOM 1477 C CA . MET B 1 1 ? 12.375 -22.828 16.312 1 19.94 1 MET B CA 1
ATOM 1478 C C . MET B 1 1 ? 13.203 -21.75 15.633 1 19.94 1 MET B C 1
ATOM 1480 O O . MET B 1 1 ? 14.43 -21.75 15.742 1 19.94 1 MET B O 1
ATOM 1484 N N . LEU B 1 2 ? 13.078 -21.469 14.328 1 23.89 2 LEU B N 1
ATOM 1485 C CA . LEU B 1 2 ? 14.055 -20.703 13.578 1 23.89 2 LEU B CA 1
ATOM 1486 C C . LEU B 1 2 ? 14.422 -19.422 14.32 1 23.89 2 LEU B C 1
ATOM 1488 O O . LEU B 1 2 ? 13.547 -18.641 14.703 1 23.89 2 LEU B O 1
ATOM 1492 N N . ASN B 1 3 ? 15.398 -19.422 15.258 1 27.59 3 ASN B N 1
ATOM 1493 C CA . ASN B 1 3 ? 16.094 -18.438 16.078 1 27.59 3 ASN B CA 1
ATOM 1494 C C . ASN B 1 3 ? 16.359 -17.141 15.289 1 27.59 3 ASN B C 1
ATOM 1496 O O . ASN B 1 3 ? 17.266 -17.094 14.453 1 27.59 3 ASN B O 1
ATOM 1500 N N . ASN B 1 4 ? 15.438 -16.609 14.594 1 34 4 ASN B N 1
ATOM 1501 C CA . ASN B 1 4 ? 15.711 -15.398 13.82 1 34 4 ASN B CA 1
ATOM 1502 C C . ASN B 1 4 ? 16.484 -14.367 14.633 1 34 4 ASN B C 1
ATOM 1504 O O . ASN B 1 4 ? 15.883 -13.602 15.398 1 34 4 ASN B O 1
ATOM 1508 N N . GLU B 1 5 ? 17.672 -14.484 15.273 1 32.88 5 GLU B N 1
ATOM 1509 C CA . GLU B 1 5 ? 18.781 -13.875 16 1 32.88 5 GLU B CA 1
ATOM 1510 C C . GLU B 1 5 ? 19.078 -12.469 15.492 1 32.88 5 GLU B C 1
ATOM 1512 O O . GLU B 1 5 ? 19.594 -11.625 16.234 1 32.88 5 GLU B O 1
ATOM 1517 N N . ASN B 1 6 ? 19.438 -12.164 14.203 1 42.38 6 ASN B N 1
ATOM 1518 C CA . ASN B 1 6 ? 19.922 -10.867 13.75 1 42.38 6 ASN B CA 1
ATOM 1519 C C . ASN B 1 6 ? 18.828 -9.797 13.859 1 42.38 6 ASN B C 1
ATOM 1521 O O . ASN B 1 6 ? 17.906 -9.773 13.047 1 42.38 6 ASN B O 1
ATOM 1525 N N . ASN B 1 7 ? 18.391 -9.312 14.938 1 53.12 7 ASN B N 1
ATOM 1526 C CA . ASN B 1 7 ? 17.422 -8.312 15.383 1 53.12 7 ASN B CA 1
ATOM 1527 C C . ASN B 1 7 ? 17.594 -6.992 14.641 1 53.12 7 ASN B C 1
ATOM 1529 O O . ASN B 1 7 ? 18.109 -6.02 15.203 1 53.12 7 ASN B O 1
ATOM 1533 N N . ILE B 1 8 ? 17.938 -7.02 13.453 1 69.75 8 ILE B N 1
ATOM 1534 C CA . ILE B 1 8 ? 18.141 -5.773 12.719 1 69.75 8 ILE B CA 1
ATOM 1535 C C . ILE B 1 8 ? 16.891 -4.898 12.844 1 69.75 8 ILE B C 1
ATOM 1537 O O . ILE B 1 8 ? 15.773 -5.363 12.633 1 69.75 8 ILE B O 1
ATOM 1541 N N . SER B 1 9 ? 17.219 -3.744 13.508 1 89.25 9 SER B N 1
ATOM 1542 C CA . SER B 1 9 ? 16.156 -2.736 13.531 1 89.25 9 SER B CA 1
ATOM 1543 C C . SER B 1 9 ? 16.078 -1.984 12.203 1 89.25 9 SER B C 1
ATOM 1545 O O . SER B 1 9 ? 17.109 -1.581 11.656 1 89.25 9 SER B O 1
ATOM 1547 N N . TYR B 1 10 ? 14.984 -1.883 11.633 1 93.81 10 TYR B N 1
ATOM 1548 C CA . TYR B 1 10 ? 14.805 -1.194 10.359 1 93.81 10 TYR B CA 1
ATOM 1549 C C . TYR B 1 10 ? 14.242 0.207 10.562 1 93.81 10 TYR B C 1
ATOM 1551 O O . TYR B 1 10 ? 13.805 0.854 9.617 1 93.81 10 TYR B O 1
ATOM 1559 N N . HIS B 1 11 ? 14.125 0.538 11.758 1 94.69 11 HIS B N 1
ATOM 1560 C CA . HIS B 1 11 ? 13.875 1.921 12.148 1 94.69 11 HIS B CA 1
ATOM 1561 C C . HIS B 1 11 ? 14.797 2.352 13.281 1 94.69 11 HIS B C 1
ATOM 1563 O O . HIS B 1 11 ? 15.297 1.513 14.039 1 94.69 11 HIS B O 1
ATOM 1569 N N . VAL B 1 12 ? 15.047 3.688 13.328 1 94.44 12 VAL B N 1
ATOM 1570 C CA . VAL B 1 12 ? 15.875 4.203 14.406 1 94.44 12 VAL B CA 1
ATOM 1571 C C . VAL B 1 12 ? 15.156 4.039 15.742 1 94.44 12 VAL B C 1
ATOM 1573 O O . VAL B 1 12 ? 13.93 4.133 15.805 1 94.44 12 VAL B O 1
ATOM 1576 N N . ASP B 1 13 ? 15.914 3.75 16.75 1 93.12 13 ASP B N 1
ATOM 1577 C CA . ASP B 1 13 ? 15.359 3.502 18.078 1 93.12 13 ASP B CA 1
ATOM 1578 C C . ASP B 1 13 ? 15.07 4.812 18.812 1 93.12 13 ASP B C 1
ATOM 1580 O O . ASP B 1 13 ? 15.711 5.125 19.812 1 93.12 13 ASP B O 1
ATOM 1584 N N . LEU B 1 14 ? 14.305 5.617 18.391 1 94.5 14 LEU B N 1
ATOM 1585 C CA . LEU B 1 14 ? 13.773 6.859 18.938 1 94.5 14 LEU B CA 1
ATOM 1586 C C . LEU B 1 14 ? 12.266 6.953 18.719 1 94.5 14 LEU B C 1
ATOM 1588 O O . LEU B 1 14 ? 11.758 6.508 17.688 1 94.5 14 LEU B O 1
ATOM 1592 N 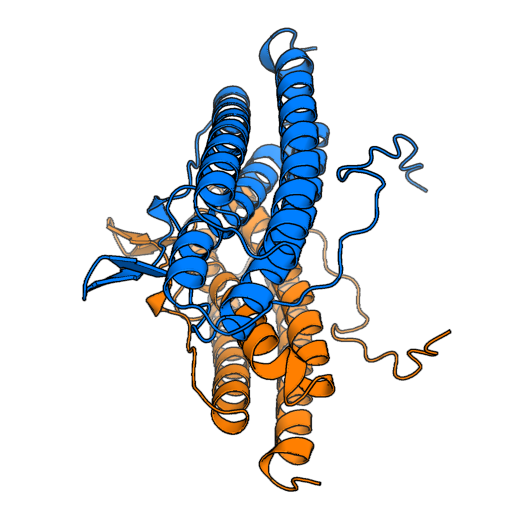N . PRO B 1 15 ? 11.609 7.43 19.672 1 95.69 15 PRO B N 1
ATOM 1593 C CA . PRO B 1 15 ? 10.156 7.543 19.5 1 95.69 15 PRO B CA 1
ATOM 1594 C C . PRO B 1 15 ? 9.773 8.508 18.375 1 95.69 15 PRO B C 1
ATOM 1596 O O . PRO B 1 15 ? 10.531 9.43 18.062 1 95.69 15 PRO B O 1
ATOM 1599 N N . TYR B 1 16 ? 8.688 8.227 17.766 1 96.81 16 TYR B N 1
ATOM 1600 C CA . TYR B 1 16 ? 8.109 9.211 16.844 1 96.81 16 TYR B CA 1
ATOM 1601 C C . TYR B 1 16 ? 7.406 10.32 17.609 1 96.81 16 TYR B C 1
ATOM 1603 O O . TYR B 1 16 ? 6.75 10.07 18.625 1 96.81 16 TYR B O 1
ATOM 1611 N N . PRO B 1 17 ? 7.574 11.547 17.125 1 97.75 17 PRO B N 1
ATOM 1612 C CA . PRO B 1 17 ? 6.863 12.656 17.766 1 97.75 17 PRO B CA 1
ATOM 1613 C C . PRO B 1 17 ? 5.344 12.531 17.641 1 97.75 17 PRO B C 1
ATOM 1615 O O . PRO B 1 17 ? 4.848 11.82 16.766 1 97.75 17 PRO B O 1
ATOM 1618 N N . GLU B 1 18 ? 4.656 13.203 18.516 1 96.69 18 GLU B N 1
ATOM 1619 C CA . GLU B 1 18 ? 3.203 13.281 18.422 1 96.69 18 GLU B CA 1
ATOM 1620 C C . GLU B 1 18 ? 2.777 13.961 17.109 1 96.69 18 GLU B C 1
ATOM 1622 O O . GLU B 1 18 ? 3.4 14.93 16.688 1 96.69 18 GLU B O 1
ATOM 1627 N N . ILE B 1 19 ? 1.734 13.508 16.562 1 97.12 19 ILE B N 1
ATOM 1628 C CA . ILE B 1 19 ? 1.214 14.078 15.328 1 97.12 19 ILE B CA 1
ATOM 1629 C C . ILE B 1 19 ? 0.282 15.25 15.656 1 97.12 19 ILE B C 1
ATOM 1631 O O . ILE B 1 19 ? -0.847 15.039 16.109 1 97.12 19 ILE B O 1
ATOM 1635 N N . LYS B 1 20 ? 0.668 16.406 15.391 1 97.62 20 LYS B N 1
ATOM 1636 C CA . LYS B 1 20 ? -0.112 17.625 15.586 1 97.62 20 LYS B CA 1
ATOM 1637 C C . LYS B 1 20 ? 0.402 18.75 14.695 1 97.62 20 LYS B C 1
ATOM 1639 O O . LYS B 1 20 ? 1.498 18.656 14.141 1 97.62 20 LYS B O 1
ATOM 1644 N N . VAL B 1 21 ? -0.375 19.703 14.469 1 98.62 21 VAL B N 1
ATOM 1645 C CA . VAL B 1 21 ? -0.011 20.891 13.703 1 98.62 21 VAL B CA 1
ATOM 1646 C C . VAL B 1 21 ? -0.429 22.141 14.461 1 98.62 21 VAL B C 1
ATOM 1648 O O . VAL B 1 21 ? -1.271 22.078 15.359 1 98.62 21 VAL B O 1
ATOM 1651 N N . GLU B 1 22 ? 0.216 23.234 14.172 1 98.56 22 GLU B N 1
ATOM 1652 C CA . GLU B 1 22 ? -0.176 24.5 14.797 1 98.56 22 GLU B CA 1
ATOM 1653 C C . GLU B 1 22 ? -1.541 24.969 14.297 1 98.56 22 GLU B C 1
ATOM 1655 O O . GLU B 1 22 ? -2.387 25.391 15.086 1 98.56 22 GLU B O 1
ATOM 1660 N N . LYS B 1 23 ? -1.753 24.984 13.094 1 98.19 23 LYS B N 1
ATOM 1661 C CA . LYS B 1 23 ? -2.998 25.391 12.445 1 98.19 23 LYS B CA 1
ATOM 1662 C C . LYS B 1 23 ? -3.1 24.781 11.039 1 98.19 23 LYS B C 1
ATOM 1664 O O . LYS B 1 23 ? -2.113 24.281 10.508 1 98.19 23 LYS B O 1
ATOM 1669 N N . GLU B 1 24 ? -4.293 24.844 10.555 1 98.38 24 GLU B N 1
ATOM 1670 C CA . GLU B 1 24 ? -4.461 24.422 9.172 1 98.38 24 GLU B CA 1
ATOM 1671 C C . GLU B 1 24 ? -3.586 25.25 8.234 1 98.38 24 GLU B C 1
ATOM 1673 O O . GLU B 1 24 ? -3.383 26.438 8.453 1 98.38 24 GLU B O 1
ATOM 1678 N N . ASN B 1 25 ? -3.039 24.609 7.25 1 98.62 25 ASN B N 1
ATOM 1679 C CA . ASN B 1 25 ? -2.152 25.25 6.285 1 98.62 25 ASN B CA 1
ATOM 1680 C C . ASN B 1 25 ? -2.084 24.469 4.977 1 98.62 25 ASN B C 1
ATOM 1682 O O . ASN B 1 25 ? -1.356 23.484 4.879 1 98.62 25 ASN B O 1
ATOM 1686 N N . SER B 1 26 ? -2.783 24.938 3.955 1 97.12 26 SER B N 1
ATOM 1687 C CA . SER B 1 26 ? -2.906 24.219 2.699 1 97.12 26 SER B CA 1
ATOM 1688 C C . SER B 1 26 ? -1.568 24.141 1.97 1 97.12 26 SER B C 1
ATOM 1690 O O . SER B 1 26 ? -1.28 23.141 1.293 1 97.12 26 SER B O 1
ATOM 1692 N N . ARG B 1 27 ? -0.805 25.141 2.123 1 97.75 27 ARG B N 1
ATOM 1693 C CA . ARG B 1 27 ? 0.507 25.141 1.484 1 97.75 27 ARG B CA 1
ATOM 1694 C C . ARG B 1 27 ? 1.377 24.016 2.039 1 97.75 27 ARG B C 1
ATOM 1696 O O . ARG B 1 27 ? 1.979 23.25 1.278 1 97.75 27 ARG B O 1
ATOM 1703 N N . TYR B 1 28 ? 1.476 23.875 3.369 1 98.69 28 TYR B N 1
ATOM 1704 C CA . TYR B 1 28 ? 2.23 22.797 4.004 1 98.69 28 TYR B CA 1
ATOM 1705 C C . TYR B 1 28 ? 1.685 21.438 3.6 1 98.69 28 TYR B C 1
ATOM 1707 O O . TYR B 1 28 ? 2.451 20.516 3.318 1 98.69 28 TYR B O 1
ATOM 1715 N N . ALA B 1 29 ? 0.356 21.328 3.572 1 98.31 29 ALA B N 1
ATOM 1716 C CA . ALA B 1 29 ? -0.274 20.062 3.191 1 98.31 29 ALA B CA 1
ATOM 1717 C C . ALA B 1 29 ? 0.14 19.656 1.782 1 98.31 29 ALA B C 1
ATOM 1719 O O . ALA B 1 29 ? 0.417 18.484 1.53 1 98.31 29 ALA B O 1
ATOM 1720 N N . ASN B 1 30 ? 0.157 20.641 0.938 1 97.62 30 ASN B N 1
ATOM 1721 C CA . ASN B 1 30 ? 0.492 20.344 -0.452 1 97.62 30 ASN B CA 1
ATOM 1722 C C . ASN B 1 30 ? 1.95 19.922 -0.599 1 97.62 30 ASN B C 1
ATOM 1724 O O . ASN B 1 30 ? 2.277 19.094 -1.452 1 97.62 30 ASN B O 1
ATOM 1728 N N . ILE B 1 31 ? 2.818 20.469 0.169 1 98.38 31 ILE B N 1
ATOM 1729 C CA . ILE B 1 31 ? 4.211 20.047 0.203 1 98.38 31 ILE B CA 1
ATOM 1730 C C . ILE B 1 31 ? 4.289 18.594 0.669 1 98.38 31 ILE B C 1
ATOM 1732 O O . ILE B 1 31 ? 4.945 17.766 0.031 1 98.38 31 ILE B O 1
ATOM 1736 N N . LEU B 1 32 ? 3.537 18.281 1.702 1 98.69 32 LEU B N 1
ATOM 1737 C CA . LEU B 1 32 ? 3.586 16.938 2.285 1 98.69 32 LEU B CA 1
ATOM 1738 C C . LEU B 1 32 ? 2.93 15.922 1.36 1 98.69 32 LEU B C 1
ATOM 1740 O O . LEU B 1 32 ? 3.289 14.742 1.377 1 98.69 32 LEU B O 1
ATOM 1744 N N . LEU B 1 33 ? 1.948 16.391 0.541 1 98.44 33 LEU B N 1
ATOM 1745 C CA . LEU B 1 33 ? 1.3 15.508 -0.417 1 98.44 33 LEU B CA 1
ATOM 1746 C C . LEU B 1 33 ? 2.316 14.93 -1.398 1 98.44 33 LEU B C 1
ATOM 1748 O O . LEU B 1 33 ? 2.178 13.789 -1.845 1 98.44 33 LEU B O 1
ATOM 1752 N N . HIS B 1 34 ? 3.346 15.664 -1.699 1 98.25 34 HIS B N 1
ATOM 1753 C CA . HIS B 1 34 ? 4.395 15.18 -2.586 1 98.25 34 HIS B CA 1
ATOM 1754 C C . HIS B 1 34 ? 5.176 14.039 -1.936 1 98.25 34 HIS B C 1
ATOM 1756 O O . HIS B 1 34 ? 5.496 13.047 -2.592 1 98.25 34 HIS B O 1
ATOM 1762 N N . ASN B 1 35 ? 5.523 14.188 -0.674 1 98.75 35 ASN B N 1
ATOM 1763 C CA . ASN B 1 35 ? 6.195 13.125 0.061 1 98.75 35 ASN B CA 1
ATOM 1764 C C . ASN B 1 35 ? 5.277 11.922 0.263 1 98.75 35 ASN B C 1
ATOM 1766 O O . ASN B 1 35 ? 5.75 10.789 0.364 1 98.75 35 ASN B O 1
ATOM 1770 N N . TYR B 1 36 ? 4.023 12.148 0.329 1 98.62 36 TYR B N 1
ATOM 1771 C CA . TYR B 1 36 ? 2.988 11.164 0.628 1 98.62 36 TYR B CA 1
ATOM 1772 C C . TYR B 1 36 ? 2.699 10.289 -0.585 1 98.62 36 TYR B C 1
ATOM 1774 O O . TYR B 1 36 ? 2.822 9.062 -0.518 1 98.62 36 TYR B O 1
ATOM 1782 N N . SER B 1 37 ? 2.414 10.938 -1.76 1 98.44 37 SER B N 1
ATOM 1783 C CA . SER B 1 37 ? 1.937 10.148 -2.891 1 98.44 37 SER B CA 1
ATOM 1784 C C . SER B 1 37 ? 2.467 10.703 -4.211 1 98.44 37 SER B C 1
ATOM 1786 O O . SER B 1 37 ? 1.854 10.5 -5.262 1 98.44 37 SER B O 1
ATOM 1788 N N . GLY B 1 38 ? 3.545 11.422 -4.262 1 97.5 38 GLY B N 1
ATOM 1789 C CA . GLY B 1 38 ? 4.207 11.844 -5.484 1 97.5 38 GLY B CA 1
ATOM 1790 C C . GLY B 1 38 ? 4.938 10.711 -6.184 1 97.5 38 GLY B C 1
ATOM 1791 O O . GLY B 1 38 ? 4.758 9.539 -5.836 1 97.5 38 GLY B O 1
ATOM 1792 N N . ILE B 1 39 ? 5.727 11.094 -7.184 1 96.31 39 ILE B N 1
ATOM 1793 C CA . ILE B 1 39 ? 6.492 10.102 -7.934 1 96.31 39 ILE B CA 1
ATOM 1794 C C . ILE B 1 39 ? 7.48 9.398 -7.008 1 96.31 39 ILE B C 1
ATOM 1796 O O . ILE B 1 39 ? 7.52 8.172 -6.949 1 96.31 39 ILE B O 1
ATOM 1800 N N . VAL B 1 40 ? 8.297 10.219 -6.332 1 97 40 VAL B N 1
ATOM 1801 C CA . VAL B 1 40 ? 9.094 9.703 -5.223 1 97 40 VAL B CA 1
ATOM 1802 C C . VAL B 1 40 ? 8.422 10.055 -3.898 1 97 40 VAL B C 1
ATOM 1804 O O . VAL B 1 40 ? 8.344 11.227 -3.523 1 97 40 VAL B O 1
ATOM 1807 N N . SER B 1 41 ? 7.898 9.086 -3.238 1 98.69 41 SER B N 1
ATOM 1808 C CA . SER B 1 41 ? 7.059 9.273 -2.061 1 98.69 41 SER B CA 1
ATOM 1809 C C . SER B 1 41 ? 7.016 8.008 -1.206 1 98.69 41 SER B C 1
ATOM 1811 O O . SER B 1 41 ? 7.5 6.957 -1.622 1 98.69 41 SER B O 1
ATOM 1813 N N . GLU B 1 42 ? 6.469 8.125 -0.01 1 98.81 42 GLU B N 1
ATOM 1814 C CA . GLU B 1 42 ? 6.277 6.957 0.841 1 98.81 42 GLU B CA 1
ATOM 1815 C C . GLU B 1 42 ? 5.379 5.926 0.166 1 98.81 42 GLU B C 1
ATOM 1817 O O . GLU B 1 42 ? 5.648 4.723 0.231 1 98.81 42 GLU B O 1
ATOM 1822 N N . PHE B 1 43 ? 4.305 6.398 -0.434 1 98.75 43 PHE B N 1
ATOM 1823 C CA . PHE B 1 43 ? 3.398 5.492 -1.123 1 98.75 43 PHE B CA 1
ATOM 1824 C C . PHE B 1 43 ? 4.125 4.73 -2.227 1 98.75 43 PHE B C 1
ATOM 1826 O O . PHE B 1 43 ? 3.994 3.51 -2.338 1 98.75 43 PHE B O 1
ATOM 1833 N N . THR B 1 44 ? 4.898 5.418 -3.045 1 98.81 44 THR B N 1
ATOM 1834 C CA . THR B 1 44 ? 5.668 4.781 -4.105 1 98.81 44 THR B CA 1
ATOM 1835 C C . THR B 1 44 ? 6.691 3.809 -3.521 1 98.81 44 THR B C 1
ATOM 1837 O O . THR B 1 44 ? 6.852 2.693 -4.023 1 98.81 44 THR B O 1
ATOM 1840 N N . ALA B 1 45 ? 7.387 4.242 -2.494 1 98.81 45 ALA B N 1
ATOM 1841 C CA . ALA B 1 45 ? 8.398 3.395 -1.869 1 98.81 45 ALA B CA 1
ATOM 1842 C C . ALA B 1 45 ? 7.789 2.094 -1.357 1 98.81 45 ALA B C 1
ATOM 1844 O O . ALA B 1 45 ? 8.344 1.013 -1.565 1 98.81 45 ALA B O 1
ATOM 1845 N N . ILE B 1 46 ? 6.664 2.178 -0.674 1 98.62 46 ILE B N 1
ATOM 1846 C CA . ILE B 1 46 ? 5.98 1 -0.152 1 98.62 46 ILE B CA 1
ATOM 1847 C C . ILE B 1 46 ? 5.723 0.009 -1.284 1 98.62 46 ILE B C 1
ATOM 1849 O O . ILE B 1 46 ? 6.086 -1.166 -1.184 1 98.62 46 ILE B O 1
ATOM 1853 N N . ASP B 1 47 ? 5.145 0.498 -2.334 1 98.5 47 ASP B N 1
ATOM 1854 C CA . ASP B 1 47 ? 4.734 -0.376 -3.428 1 98.5 47 ASP B CA 1
ATOM 1855 C C . ASP B 1 47 ? 5.949 -0.945 -4.16 1 98.5 47 ASP B C 1
ATOM 1857 O O . ASP B 1 47 ? 5.945 -2.111 -4.559 1 98.5 47 ASP B O 1
ATOM 1861 N N . GLN B 1 48 ? 6.988 -0.144 -4.359 1 98.81 48 GLN B N 1
ATOM 1862 C CA . GLN B 1 48 ? 8.234 -0.59 -4.98 1 98.81 48 GLN B CA 1
ATOM 1863 C C . GLN B 1 48 ? 8.906 -1.676 -4.141 1 98.81 48 GLN B C 1
ATOM 1865 O O . GLN B 1 48 ? 9.328 -2.703 -4.676 1 98.81 48 GLN B O 1
ATOM 1870 N N . TYR B 1 49 ? 8.969 -1.433 -2.867 1 98.75 49 TYR B N 1
ATOM 1871 C CA . TYR B 1 49 ? 9.641 -2.363 -1.968 1 98.75 49 TYR B CA 1
ATOM 1872 C C . TYR B 1 49 ? 8.883 -3.68 -1.878 1 98.75 49 TYR B C 1
ATOM 1874 O O . TYR B 1 49 ? 9.492 -4.754 -1.864 1 98.75 49 TYR B O 1
ATOM 1882 N N . VAL B 1 50 ? 7.574 -3.611 -1.811 1 97.81 50 VAL B N 1
ATOM 1883 C CA . VAL B 1 50 ? 6.758 -4.824 -1.776 1 97.81 50 VAL B CA 1
ATOM 1884 C C . VAL B 1 50 ? 6.973 -5.625 -3.057 1 97.81 50 VAL B C 1
ATOM 1886 O O . VAL B 1 50 ? 7.164 -6.844 -3.01 1 97.81 50 VAL B O 1
ATOM 1889 N N . TYR B 1 51 ? 6.992 -4.953 -4.18 1 98.62 51 TYR B N 1
ATOM 1890 C CA . TYR B 1 51 ? 7.246 -5.621 -5.449 1 98.62 51 TYR B CA 1
ATOM 1891 C C . TYR B 1 51 ? 8.625 -6.273 -5.457 1 98.62 51 TYR B C 1
ATOM 1893 O O . TYR B 1 51 ? 8.758 -7.441 -5.828 1 98.62 51 TYR B O 1
ATOM 1901 N N . HIS B 1 52 ? 9.648 -5.504 -5.078 1 98.69 52 HIS B N 1
ATOM 1902 C CA . HIS B 1 52 ? 11.008 -6.043 -5.062 1 98.69 52 HIS B CA 1
ATOM 1903 C C . HIS B 1 52 ? 11.117 -7.219 -4.098 1 98.69 52 HIS B C 1
ATOM 1905 O O . HIS B 1 52 ? 11.844 -8.18 -4.371 1 98.69 52 HIS B O 1
ATOM 1911 N N . LYS B 1 53 ? 10.461 -7.102 -2.955 1 97.75 53 LYS B N 1
ATOM 1912 C CA . LYS B 1 53 ? 10.406 -8.219 -2.014 1 97.75 53 LYS B CA 1
ATOM 1913 C C . LYS B 1 53 ? 9.906 -9.484 -2.695 1 97.75 53 LYS B C 1
ATOM 1915 O O . LYS B 1 53 ? 10.5 -10.555 -2.545 1 97.75 53 LYS B O 1
ATOM 1920 N N . PHE B 1 54 ? 8.859 -9.398 -3.504 1 96.5 54 PHE B N 1
ATOM 1921 C CA . PHE B 1 54 ? 8.266 -10.547 -4.168 1 96.5 54 PHE B CA 1
ATOM 1922 C C . PHE B 1 54 ? 9.227 -11.133 -5.195 1 96.5 54 PHE B C 1
ATOM 1924 O O . PHE B 1 54 ? 9.359 -12.359 -5.305 1 96.5 54 PHE B O 1
ATOM 1931 N N . LYS B 1 55 ? 9.867 -10.273 -5.906 1 97.44 55 LYS B N 1
ATOM 1932 C CA . LYS B 1 55 ? 10.766 -10.719 -6.969 1 97.44 55 LYS B CA 1
ATOM 1933 C C . LYS B 1 55 ? 11.977 -11.453 -6.398 1 97.44 55 LYS B C 1
ATOM 1935 O O . LYS B 1 55 ? 12.547 -12.328 -7.059 1 97.44 55 LYS B O 1
ATOM 1940 N N . LEU B 1 56 ? 12.273 -11.164 -5.133 1 97.06 56 LEU B N 1
ATOM 1941 C CA . LEU B 1 56 ? 13.516 -11.68 -4.57 1 97.06 56 LEU B CA 1
ATOM 1942 C C . LEU B 1 56 ? 13.234 -12.805 -3.58 1 97.06 56 LEU B C 1
ATOM 1944 O O . LEU B 1 56 ? 14.172 -13.422 -3.059 1 97.06 56 LEU B O 1
ATOM 1948 N N . PHE B 1 57 ? 11.969 -13.078 -3.33 1 93.25 57 PHE B N 1
ATOM 1949 C CA . PHE B 1 57 ? 11.586 -13.961 -2.232 1 93.25 57 PHE B CA 1
ATOM 1950 C C . PHE B 1 57 ? 12.281 -15.312 -2.359 1 93.25 57 PHE B C 1
ATOM 1952 O O . PHE B 1 57 ? 12.641 -15.93 -1.355 1 93.25 57 PHE B O 1
ATOM 1959 N N . LYS B 1 58 ? 12.523 -15.836 -3.562 1 90.56 58 LYS B N 1
ATOM 1960 C CA . LYS B 1 58 ? 13.164 -17.141 -3.766 1 90.56 58 LYS B CA 1
ATOM 1961 C C . LYS B 1 58 ? 14.664 -16.984 -3.994 1 90.56 58 LYS B C 1
ATOM 1963 O O . LYS B 1 58 ? 15.469 -17.719 -3.42 1 90.56 58 LYS B O 1
ATOM 1968 N N . ASP B 1 59 ? 15.055 -16.031 -4.742 1 93.88 59 ASP B N 1
ATOM 1969 C CA . ASP B 1 59 ? 16.422 -15.906 -5.246 1 93.88 59 ASP B CA 1
ATOM 1970 C C . ASP B 1 59 ? 17.359 -15.336 -4.18 1 93.88 59 ASP B C 1
ATOM 1972 O O . ASP B 1 59 ? 18.547 -15.664 -4.148 1 93.88 59 ASP B O 1
ATOM 1976 N N . CYS B 1 60 ? 16.844 -14.43 -3.385 1 96.38 60 CYS B N 1
ATOM 1977 C CA . CYS B 1 60 ? 17.641 -13.805 -2.334 1 96.38 60 CYS B CA 1
ATOM 1978 C C . CYS B 1 60 ? 16.781 -13.5 -1.11 1 96.38 60 CYS B C 1
ATOM 1980 O O . CYS B 1 60 ? 16.484 -12.336 -0.828 1 96.38 60 CYS B O 1
ATOM 1982 N N . PRO B 1 61 ? 16.453 -14.461 -0.306 1 95.56 61 PRO B N 1
ATOM 1983 C CA . PRO B 1 61 ? 15.508 -14.312 0.804 1 95.56 61 PRO B CA 1
ATOM 1984 C C . PRO B 1 61 ? 15.969 -13.281 1.834 1 95.56 61 PRO B C 1
ATOM 1986 O O . PRO B 1 61 ? 15.141 -12.594 2.436 1 95.56 61 PRO B O 1
ATOM 1989 N N . ALA B 1 62 ? 17.234 -13.195 2.07 1 95.5 62 ALA B N 1
ATOM 1990 C CA . ALA B 1 62 ? 17.75 -12.242 3.059 1 95.5 62 ALA B CA 1
ATOM 1991 C C . ALA B 1 62 ? 17.453 -10.805 2.646 1 95.5 62 ALA B C 1
ATOM 1993 O O . ALA B 1 62 ? 16.969 -10.016 3.455 1 95.5 62 ALA B O 1
ATOM 1994 N N . VAL B 1 63 ? 17.703 -10.445 1.396 1 97.94 63 VAL B N 1
ATOM 1995 C CA . VAL B 1 63 ? 17.438 -9.109 0.885 1 97.94 63 VAL B CA 1
ATOM 1996 C C . VAL B 1 63 ? 15.93 -8.875 0.83 1 97.94 63 VAL B C 1
ATOM 1998 O O . VAL B 1 63 ? 15.445 -7.797 1.18 1 97.94 63 VAL B O 1
ATOM 2001 N N . SER B 1 64 ? 15.219 -9.914 0.368 1 97.44 64 SER B N 1
ATOM 2002 C CA . SER B 1 64 ? 13.766 -9.844 0.332 1 97.44 64 SER B CA 1
ATOM 2003 C C . SER B 1 64 ? 13.195 -9.477 1.697 1 97.44 64 SER B C 1
ATOM 2005 O O . SER B 1 64 ? 12.344 -8.586 1.8 1 97.44 64 SER B O 1
ATOM 2007 N N . GLN B 1 65 ? 13.664 -10.109 2.729 1 96.56 65 GLN B N 1
ATOM 2008 C CA . GLN B 1 65 ? 13.188 -9.859 4.086 1 96.56 65 GLN B CA 1
ATOM 2009 C C . GLN B 1 65 ? 13.5 -8.438 4.531 1 96.56 65 GLN B C 1
ATOM 2011 O O . GLN B 1 65 ? 12.648 -7.758 5.105 1 96.56 65 GLN B O 1
ATOM 2016 N N . ALA B 1 66 ? 14.688 -7.996 4.316 1 97.69 66 ALA B N 1
ATOM 2017 C CA . ALA B 1 66 ? 15.094 -6.648 4.703 1 97.69 66 ALA B CA 1
ATOM 2018 C C . ALA B 1 66 ? 14.227 -5.598 4.016 1 97.69 66 ALA B C 1
ATOM 2020 O O . ALA B 1 66 ? 13.758 -4.656 4.656 1 97.69 66 ALA B O 1
ATOM 2021 N N . ILE B 1 67 ? 14.016 -5.809 2.709 1 98.5 67 ILE B N 1
ATOM 2022 C CA . ILE B 1 67 ? 13.211 -4.871 1.934 1 98.5 67 ILE B CA 1
ATOM 2023 C C . ILE B 1 67 ? 11.781 -4.844 2.475 1 98.5 67 ILE B C 1
ATOM 2025 O O . ILE B 1 67 ? 11.18 -3.779 2.598 1 98.5 67 ILE B O 1
ATOM 2029 N N . GLY B 1 68 ? 11.25 -5.965 2.76 1 97.12 68 GLY B N 1
ATOM 2030 C CA . GLY B 1 68 ? 9.914 -6.055 3.33 1 97.12 68 GLY B CA 1
ATOM 2031 C C . GLY B 1 68 ? 9.781 -5.332 4.656 1 97.12 68 GLY B C 1
ATOM 2032 O O . GLY B 1 68 ? 8.781 -4.66 4.906 1 97.12 68 GLY B O 1
ATOM 2033 N N . GLU B 1 69 ? 10.766 -5.48 5.535 1 97.44 69 GLU B N 1
ATOM 2034 C CA . GLU B 1 69 ? 10.773 -4.793 6.824 1 97.44 69 GLU B CA 1
ATOM 2035 C C . GLU B 1 69 ? 10.82 -3.279 6.641 1 97.44 69 GLU B C 1
ATOM 2037 O O . GLU B 1 69 ? 10.133 -2.539 7.348 1 97.44 69 GLU B O 1
ATOM 2042 N N . ILE B 1 70 ? 11.617 -2.859 5.738 1 98.56 70 ILE B N 1
ATOM 2043 C CA . ILE B 1 70 ? 11.711 -1.43 5.457 1 98.56 70 ILE B CA 1
ATOM 2044 C C . ILE B 1 70 ? 10.375 -0.926 4.914 1 98.56 70 ILE B C 1
ATOM 2046 O O . ILE B 1 70 ? 9.93 0.169 5.262 1 98.56 70 ILE B O 1
ATOM 2050 N N . ALA B 1 71 ? 9.688 -1.727 4.035 1 98.12 71 ALA B N 1
ATOM 2051 C CA . ALA B 1 71 ? 8.367 -1.364 3.518 1 98.12 71 ALA B CA 1
ATOM 2052 C C . ALA B 1 71 ? 7.383 -1.109 4.652 1 98.12 71 ALA B C 1
ATOM 2054 O O . ALA B 1 71 ? 6.555 -0.198 4.574 1 98.12 71 ALA B O 1
ATOM 2055 N N . MET B 1 72 ? 7.465 -1.859 5.711 1 95.94 72 MET B N 1
ATOM 2056 C CA . MET B 1 72 ? 6.586 -1.684 6.863 1 95.94 72 MET B CA 1
ATOM 2057 C C . MET B 1 72 ? 6.844 -0.345 7.547 1 95.94 72 MET B C 1
ATOM 2059 O O . MET B 1 72 ? 5.91 0.312 8.008 1 95.94 72 MET B O 1
ATOM 2063 N N . VAL B 1 73 ? 8.094 0.017 7.676 1 97.75 73 VAL B N 1
ATOM 2064 C CA . VAL B 1 73 ? 8.43 1.311 8.258 1 97.75 73 VAL B CA 1
ATOM 2065 C C . VAL B 1 73 ? 7.875 2.434 7.387 1 97.75 73 VAL B C 1
ATOM 2067 O O . VAL B 1 73 ? 7.328 3.414 7.898 1 97.75 73 VAL B O 1
ATOM 2070 N N . GLU B 1 74 ? 8.023 2.248 6.027 1 98.56 74 GLU B N 1
ATOM 2071 C CA . GLU B 1 74 ? 7.484 3.25 5.113 1 98.56 74 GLU B CA 1
ATOM 2072 C C . GLU B 1 74 ? 5.973 3.375 5.258 1 98.56 74 GLU B C 1
ATOM 2074 O O . GLU B 1 74 ? 5.414 4.461 5.086 1 98.56 74 GLU B O 1
ATOM 2079 N N . MET B 1 75 ? 5.324 2.297 5.508 1 96.31 75 MET B N 1
ATOM 2080 C CA . MET B 1 75 ? 3.885 2.346 5.746 1 96.31 75 MET B CA 1
ATOM 2081 C C . MET B 1 75 ? 3.559 3.229 6.945 1 96.31 75 MET B C 1
ATOM 2083 O O . MET B 1 75 ? 2.596 3.996 6.914 1 96.31 75 MET B O 1
ATOM 2087 N N . HIS B 1 76 ? 4.312 3.086 7.977 1 96.19 76 HIS B N 1
ATOM 2088 C CA . HIS B 1 76 ? 4.125 3.941 9.141 1 96.19 76 HIS B CA 1
ATOM 2089 C C . HIS B 1 76 ? 4.352 5.41 8.789 1 96.19 76 HIS B C 1
ATOM 2091 O O . HIS B 1 76 ? 3.615 6.285 9.25 1 96.19 76 HIS B O 1
ATOM 2097 N N . HIS B 1 77 ? 5.453 5.727 7.996 1 98.62 77 HIS B N 1
ATOM 2098 C CA . HIS B 1 77 ? 5.688 7.082 7.523 1 98.62 77 HIS B CA 1
ATOM 2099 C C . HIS B 1 77 ? 4.477 7.617 6.762 1 98.62 77 HIS B C 1
ATOM 2101 O O . HIS B 1 77 ? 4.07 8.766 6.961 1 98.62 77 HIS B O 1
ATOM 2107 N N . LEU B 1 78 ? 3.928 6.781 5.914 1 98.44 78 LEU B N 1
ATOM 2108 C CA . LEU B 1 78 ? 2.758 7.156 5.125 1 98.44 78 LEU B CA 1
ATOM 2109 C C . LEU B 1 78 ? 1.586 7.52 6.031 1 98.44 78 LEU B C 1
ATOM 2111 O O . LEU B 1 78 ? 0.893 8.516 5.789 1 98.44 78 LEU B O 1
ATOM 2115 N N . GLU B 1 79 ? 1.4 6.742 7.039 1 95.56 79 GLU B N 1
ATOM 2116 C CA . GLU B 1 79 ? 0.313 6.977 7.984 1 95.56 79 GLU B CA 1
ATOM 2117 C C . GLU B 1 79 ? 0.48 8.32 8.688 1 95.56 79 GLU B C 1
ATOM 2119 O O . GLU B 1 79 ? -0.479 9.086 8.82 1 95.56 79 GLU B O 1
ATOM 2124 N N . MET B 1 80 ? 1.685 8.594 9.133 1 97.31 80 MET B N 1
ATOM 2125 C CA . MET B 1 80 ? 1.959 9.859 9.812 1 97.31 80 MET B CA 1
ATOM 2126 C C . MET B 1 80 ? 1.707 11.039 8.883 1 97.31 80 MET B C 1
ATOM 2128 O O . MET B 1 80 ? 1.103 12.039 9.281 1 97.31 80 MET B O 1
ATOM 2132 N N . LEU B 1 81 ? 2.172 10.906 7.664 1 98.56 81 LEU B N 1
ATOM 2133 C CA . LEU B 1 81 ? 1.984 11.977 6.688 1 98.56 81 LEU B CA 1
ATOM 2134 C C . LEU B 1 81 ? 0.503 12.18 6.383 1 98.56 81 LEU B C 1
ATOM 2136 O O . LEU B 1 81 ? 0.036 13.32 6.289 1 98.56 81 LEU B O 1
ATOM 2140 N N . GLY B 1 82 ? -0.216 11.07 6.195 1 97.94 82 GLY B N 1
ATOM 2141 C CA . GLY B 1 82 ? -1.646 11.18 5.949 1 97.94 82 GLY B CA 1
ATOM 2142 C C . GLY B 1 82 ? -2.387 11.914 7.051 1 97.94 82 GLY B C 1
ATOM 2143 O O . GLY B 1 82 ? -3.234 12.766 6.773 1 97.94 82 GLY B O 1
ATOM 2144 N N . GLU B 1 83 ? -2.088 11.594 8.281 1 96.56 83 GLU B N 1
ATOM 2145 C CA . GLU B 1 83 ? -2.713 12.258 9.422 1 96.56 83 GLU B CA 1
ATOM 2146 C C . GLU B 1 83 ? -2.359 13.742 9.461 1 96.56 83 GLU B C 1
ATOM 2148 O O . GLU B 1 83 ? -3.215 14.578 9.742 1 96.56 83 GLU B O 1
ATOM 2153 N N . LEU B 1 84 ? -1.105 14.102 9.188 1 98.44 84 LEU B N 1
ATOM 2154 C CA . LEU B 1 84 ? -0.683 15.5 9.164 1 98.44 84 LEU B CA 1
ATOM 2155 C C . LEU B 1 84 ? -1.445 16.281 8.094 1 98.44 84 LEU B C 1
ATOM 2157 O O . LEU B 1 84 ? -1.907 17.391 8.344 1 98.44 84 LEU B O 1
ATOM 2161 N N . ILE B 1 85 ? -1.541 15.68 6.906 1 98.38 85 ILE B N 1
ATOM 2162 C CA . ILE B 1 85 ? -2.225 16.328 5.793 1 98.38 85 ILE B CA 1
ATOM 2163 C C . ILE B 1 85 ? -3.676 16.609 6.172 1 98.38 85 ILE B C 1
ATOM 2165 O O . ILE B 1 85 ? -4.191 17.703 5.898 1 98.38 85 ILE B O 1
ATOM 2169 N N . LEU B 1 86 ? -4.266 15.664 6.816 1 97.38 86 LEU B N 1
ATOM 2170 C CA . LEU B 1 86 ? -5.641 15.844 7.277 1 97.38 86 LEU B CA 1
ATOM 2171 C C . LEU B 1 86 ? -5.73 16.969 8.297 1 97.38 86 LEU B C 1
ATOM 2173 O O . LEU B 1 86 ? -6.621 17.812 8.211 1 97.38 86 LEU B O 1
ATOM 2177 N N . LEU B 1 87 ? -4.836 17.016 9.258 1 97.69 87 LEU B N 1
ATOM 2178 C CA . LEU B 1 87 ? -4.832 18.031 10.297 1 97.69 87 LEU B CA 1
ATOM 2179 C C . LEU B 1 87 ? -4.559 19.406 9.695 1 97.69 87 LEU B C 1
ATOM 2181 O O . LEU B 1 87 ? -5.008 20.422 10.234 1 97.69 87 LEU B O 1
ATOM 2185 N N . LEU B 1 88 ? -3.875 19.453 8.578 1 98.38 88 LEU B N 1
ATOM 2186 C CA . LEU B 1 88 ? -3.549 20.703 7.887 1 98.38 88 LEU B CA 1
ATOM 2187 C C . LEU B 1 88 ? -4.723 21.172 7.039 1 98.38 88 LEU B C 1
ATOM 2189 O O . LEU B 1 88 ? -4.664 22.25 6.434 1 98.38 88 LEU B O 1
ATOM 2193 N N . GLY B 1 89 ? -5.754 20.344 6.984 1 96.88 89 GLY B N 1
ATOM 2194 C CA . GLY B 1 89 ? -6.996 20.781 6.371 1 96.88 89 GLY B CA 1
ATOM 2195 C C . GLY B 1 89 ? -7.16 20.281 4.945 1 96.88 89 GLY B C 1
ATOM 2196 O O . GLY B 1 89 ? -8.008 20.797 4.203 1 96.88 89 GLY B O 1
ATOM 2197 N N . GLU B 1 90 ? -6.293 19.359 4.512 1 96.75 90 GLU B N 1
ATOM 2198 C CA . GLU B 1 90 ? -6.391 18.828 3.154 1 96.75 90 GLU B CA 1
ATOM 2199 C C . GLU B 1 90 ? -6.73 17.344 3.164 1 96.75 90 GLU B C 1
ATOM 2201 O O . GLU B 1 90 ? -6.598 16.688 4.191 1 96.75 90 GLU B O 1
ATOM 2206 N N . ASP B 1 91 ? -7.207 16.844 2.02 1 96.44 91 ASP B N 1
ATOM 2207 C CA . ASP B 1 91 ? -7.609 15.461 1.845 1 96.44 91 ASP B CA 1
ATOM 2208 C C . ASP B 1 91 ? -6.426 14.594 1.412 1 96.44 91 ASP B C 1
ATOM 2210 O O . ASP B 1 91 ? -5.859 14.805 0.337 1 96.44 91 ASP B O 1
ATOM 2214 N N . PRO B 1 92 ? -6.027 13.648 2.229 1 97.44 92 PRO B N 1
ATOM 2215 C CA . PRO B 1 92 ? -4.859 12.836 1.887 1 97.44 92 PRO B CA 1
ATOM 2216 C C . PRO B 1 92 ? -5.172 11.75 0.857 1 97.44 92 PRO B C 1
ATOM 2218 O O . PRO B 1 92 ? -5.012 10.562 1.14 1 97.44 92 PRO B O 1
ATOM 2221 N N . ARG B 1 93 ? -5.605 12.094 -0.275 1 97.81 93 ARG B N 1
ATOM 2222 C CA . ARG B 1 93 ? -5.789 11.164 -1.39 1 97.81 93 ARG B CA 1
ATOM 2223 C C . ARG B 1 93 ? -4.449 10.805 -2.027 1 97.81 93 ARG B C 1
ATOM 2225 O O . ARG B 1 93 ? -3.418 11.383 -1.684 1 97.81 93 ARG B O 1
ATOM 2232 N N . TYR B 1 94 ? -4.469 9.836 -2.885 1 98.38 94 TYR B N 1
ATOM 2233 C CA . TYR B 1 94 ? -3.252 9.445 -3.582 1 98.38 94 TYR B CA 1
ATOM 2234 C C . TYR B 1 94 ? -3.061 10.258 -4.855 1 98.38 94 TYR B C 1
ATOM 2236 O O . TYR B 1 94 ? -3.125 9.719 -5.961 1 98.38 94 TYR B O 1
ATOM 2244 N N . TRP B 1 95 ? -2.83 11.5 -4.652 1 97.56 95 TRP B N 1
ATOM 2245 C CA . TRP B 1 95 ? -2.65 12.477 -5.727 1 97.56 95 TRP B CA 1
ATOM 2246 C C . TRP B 1 95 ? -1.744 13.617 -5.277 1 97.56 95 TRP B C 1
ATOM 2248 O O . TRP B 1 95 ? -1.395 13.719 -4.102 1 97.56 95 TRP B O 1
ATOM 2258 N N . ILE B 1 96 ? -1.203 14.383 -6.184 1 96.75 96 ILE B N 1
ATOM 2259 C CA . ILE B 1 96 ? -0.586 15.68 -5.918 1 96.75 96 ILE B CA 1
ATOM 2260 C C . ILE B 1 96 ? -1.386 16.781 -6.605 1 96.75 96 ILE B C 1
ATOM 2262 O O . ILE B 1 96 ? -2.109 16.531 -7.57 1 96.75 96 ILE B O 1
ATOM 2266 N N . LYS B 1 97 ? -1.259 17.906 -6.066 1 93.94 97 LYS B N 1
ATOM 2267 C CA . LYS B 1 97 ? -1.947 19.062 -6.605 1 93.94 97 LYS B CA 1
ATOM 2268 C C . LYS B 1 97 ? -0.957 20.062 -7.207 1 93.94 97 LYS B C 1
ATOM 2270 O O . LYS B 1 97 ? 0.009 20.453 -6.551 1 93.94 97 LYS B O 1
ATOM 2275 N N . LYS B 1 98 ? -1.147 20.391 -8.414 1 89.31 98 LYS B N 1
ATOM 2276 C CA . LYS B 1 98 ? -0.413 21.453 -9.078 1 89.31 98 LYS B CA 1
ATOM 2277 C C . LYS B 1 98 ? -1.366 22.438 -9.75 1 89.31 98 LYS B C 1
ATOM 2279 O O . LYS B 1 98 ? -2.049 22.094 -10.719 1 89.31 98 LYS B O 1
ATOM 2284 N N . LYS B 1 99 ? -1.376 23.609 -9.188 1 84.25 99 LYS B N 1
ATOM 2285 C CA . LYS B 1 99 ? -2.34 24.625 -9.625 1 84.25 99 LYS B CA 1
ATOM 2286 C C . LYS B 1 99 ? -3.77 24.094 -9.516 1 84.25 99 LYS B C 1
ATOM 2288 O O . LYS B 1 99 ? -4.184 23.625 -8.453 1 84.25 99 LYS B O 1
ATOM 2293 N N . ASP B 1 100 ? -4.449 23.984 -10.398 1 86.25 100 ASP B N 1
ATOM 2294 C CA . ASP B 1 100 ? -5.852 23.578 -10.32 1 86.25 100 ASP B CA 1
ATOM 2295 C C . ASP B 1 100 ? -6.043 22.156 -10.828 1 86.25 100 ASP B C 1
ATOM 2297 O O . ASP B 1 100 ? -7.168 21.719 -11.094 1 86.25 100 ASP B O 1
ATOM 2301 N N . LYS B 1 101 ? -4.938 21.453 -11.016 1 92.5 101 LYS B N 1
ATOM 2302 C CA . LYS B 1 101 ? -5.023 20.094 -11.523 1 92.5 101 LYS B CA 1
ATOM 2303 C C . LYS B 1 101 ? -4.621 19.078 -10.461 1 92.5 101 LYS B C 1
ATOM 2305 O O . LYS B 1 101 ? -3.803 19.375 -9.586 1 92.5 101 LYS B O 1
ATOM 2310 N N . ARG B 1 102 ? -5.23 17.922 -10.5 1 95 102 ARG B N 1
ATOM 2311 C CA . ARG B 1 102 ? -4.914 16.781 -9.648 1 95 102 ARG B CA 1
ATOM 2312 C C . ARG B 1 102 ? -4.273 15.664 -10.453 1 95 102 ARG B C 1
ATOM 2314 O O . ARG B 1 102 ? -4.797 15.258 -11.492 1 95 102 ARG B O 1
ATOM 2321 N N . TYR B 1 103 ? -3.184 15.266 -10.023 1 97 103 TYR B N 1
ATOM 2322 C CA . TYR B 1 103 ? -2.473 14.164 -10.656 1 97 103 TYR B CA 1
ATOM 2323 C C . TYR B 1 103 ? -2.424 12.953 -9.734 1 97 103 TYR B C 1
ATOM 2325 O O . TYR B 1 103 ? -1.684 12.938 -8.742 1 97 103 TYR B O 1
ATOM 2333 N N . TYR B 1 104 ? -3.172 11.953 -10.109 1 98.06 104 TYR B N 1
ATOM 2334 C CA . TYR B 1 104 ? -3.25 10.758 -9.273 1 98.06 104 TYR B CA 1
ATOM 2335 C C . TYR B 1 104 ? -2 9.906 -9.43 1 98.06 104 TYR B C 1
ATOM 2337 O O . TYR B 1 104 ? -1.424 9.828 -10.523 1 98.06 104 TYR B O 1
ATOM 2345 N N . TRP B 1 105 ? -1.629 9.32 -8.359 1 98.5 105 TRP B N 1
ATOM 2346 C CA . TRP B 1 105 ? -0.574 8.32 -8.391 1 98.5 105 TRP B CA 1
ATOM 2347 C C . TRP B 1 105 ? -0.953 7.164 -9.312 1 98.5 105 TRP B C 1
ATOM 2349 O O . TRP B 1 105 ? -2.125 6.789 -9.406 1 98.5 105 TRP B O 1
ATOM 2359 N N . ASN B 1 106 ? 0.006 6.551 -9.953 1 97.56 106 ASN B N 1
ATOM 2360 C CA . ASN B 1 106 ? -0.252 5.332 -10.711 1 97.56 106 ASN B CA 1
ATOM 2361 C C . ASN B 1 106 ? 0.937 4.379 -10.664 1 97.56 106 ASN B C 1
ATOM 2363 O O . ASN B 1 106 ? 2.047 4.781 -10.312 1 97.56 106 ASN B O 1
ATOM 2367 N N . GLY B 1 107 ? 0.668 3.125 -11.062 1 97.94 107 GLY B N 1
ATOM 2368 C CA . GLY B 1 107 ? 1.626 2.039 -10.938 1 97.94 107 GLY B CA 1
ATOM 2369 C C . GLY B 1 107 ? 2.879 2.246 -11.766 1 97.94 107 GLY B C 1
ATOM 2370 O O . GLY B 1 107 ? 3.887 1.567 -11.562 1 97.94 107 GLY B O 1
ATOM 2371 N N . LYS B 1 108 ? 2.879 3.18 -12.711 1 97.5 108 LYS B N 1
ATOM 2372 C CA . LYS B 1 108 ? 4.047 3.439 -13.547 1 97.5 108 LYS B CA 1
ATOM 2373 C C . LYS B 1 108 ? 5.152 4.125 -12.75 1 97.5 108 LYS B C 1
ATOM 2375 O O . LYS B 1 108 ? 6.301 4.188 -13.195 1 97.5 108 LYS B O 1
ATOM 2380 N N . PHE B 1 109 ? 4.812 4.625 -11.602 1 98.19 109 PHE B N 1
ATOM 2381 C CA . PHE B 1 109 ? 5.785 5.355 -10.797 1 98.19 109 PHE B CA 1
ATOM 2382 C C . PHE B 1 109 ? 6.77 4.398 -10.133 1 98.19 109 PHE B C 1
ATOM 2384 O O . PHE B 1 109 ? 7.812 4.82 -9.633 1 98.19 109 PHE B O 1
ATOM 2391 N N . VAL B 1 110 ? 6.434 3.094 -10.07 1 98.62 110 VAL B N 1
ATOM 2392 C CA . VAL B 1 110 ? 7.273 2.082 -9.438 1 98.62 110 VAL B CA 1
ATOM 2393 C C . VAL B 1 110 ? 8.422 1.71 -10.367 1 98.62 110 VAL B C 1
ATOM 2395 O O . VAL B 1 110 ? 8.211 1.44 -11.555 1 98.62 110 VAL B O 1
ATOM 2398 N N . ASP B 1 111 ? 9.641 1.771 -9.875 1 98.56 111 ASP B N 1
ATOM 2399 C CA . ASP B 1 111 ? 10.781 1.21 -10.594 1 98.56 111 ASP B CA 1
ATOM 2400 C C . ASP B 1 111 ? 10.867 -0.302 -10.398 1 98.56 111 ASP B C 1
ATOM 2402 O O . ASP B 1 111 ? 11.484 -0.774 -9.445 1 98.56 111 ASP B O 1
ATOM 2406 N N . TYR B 1 112 ? 10.312 -1.047 -11.297 1 98.19 112 TYR B N 1
ATOM 2407 C CA . TYR B 1 112 ? 10.109 -2.48 -11.117 1 98.19 112 TYR B CA 1
ATOM 2408 C C . TYR B 1 112 ? 11.43 -3.234 -11.227 1 98.19 112 TYR B C 1
ATOM 2410 O O . TYR B 1 112 ? 11.711 -4.121 -10.422 1 98.19 112 TYR B O 1
ATOM 2418 N N . GLY B 1 113 ? 12.258 -2.877 -12.305 1 97.62 113 GLY B N 1
ATOM 2419 C CA . GLY B 1 113 ? 13.531 -3.559 -12.477 1 97.62 113 GLY B CA 1
ATOM 2420 C C . GLY B 1 113 ? 13.375 -5.031 -12.812 1 97.62 113 GLY B C 1
ATOM 2421 O O . GLY B 1 113 ? 12.258 -5.535 -12.914 1 97.62 113 GLY B O 1
ATOM 2422 N N . ASN B 1 114 ? 14.617 -5.734 -12.945 1 95.94 114 ASN B N 1
ATOM 2423 C CA . ASN B 1 114 ? 14.586 -7.133 -13.367 1 95.94 114 ASN B CA 1
ATOM 2424 C C . ASN B 1 114 ? 15.648 -7.961 -12.656 1 95.94 114 ASN B C 1
ATOM 2426 O O . ASN B 1 114 ? 15.625 -9.188 -12.703 1 95.94 114 ASN B O 1
ATOM 2430 N N . THR B 1 115 ? 16.562 -7.301 -12 1 97.19 115 THR B N 1
ATOM 2431 C CA . THR B 1 115 ? 17.672 -8 -11.367 1 97.19 115 THR B CA 1
ATOM 2432 C C . THR B 1 115 ? 17.875 -7.496 -9.938 1 97.19 115 THR B C 1
ATOM 2434 O O . THR B 1 115 ? 17.453 -6.391 -9.602 1 97.19 115 THR B O 1
ATOM 2437 N N . LEU B 1 116 ? 18.594 -8.305 -9.188 1 97.88 116 LEU B N 1
ATOM 2438 C CA . LEU B 1 116 ? 18.953 -7.91 -7.828 1 97.88 116 LEU B CA 1
ATOM 2439 C C . LEU B 1 116 ? 19.672 -6.57 -7.828 1 97.88 116 LEU B C 1
ATOM 2441 O O . LEU B 1 116 ? 19.375 -5.699 -7.008 1 97.88 116 LEU B O 1
ATOM 2445 N N . LYS B 1 117 ? 20.625 -6.422 -8.727 1 98.25 117 LYS B N 1
ATOM 2446 C CA . LYS B 1 117 ? 21.375 -5.172 -8.82 1 98.25 117 LYS B CA 1
ATOM 2447 C C . LYS B 1 117 ? 20.453 -3.992 -9.086 1 98.25 117 LYS B C 1
ATOM 2449 O O . LYS B 1 117 ? 20.562 -2.947 -8.445 1 98.25 117 LYS B O 1
ATOM 2454 N N . GLU B 1 118 ? 19.547 -4.109 -10.023 1 98.56 118 GLU B N 1
ATOM 2455 C CA . GLU B 1 118 ? 18.625 -3.031 -10.375 1 98.56 118 GLU B CA 1
ATOM 2456 C C . GLU B 1 118 ? 17.703 -2.695 -9.211 1 98.56 118 GLU B C 1
ATOM 2458 O O . GLU B 1 118 ? 17.438 -1.522 -8.938 1 98.56 118 GLU B O 1
ATOM 2463 N N . TYR B 1 119 ? 17.125 -3.789 -8.562 1 98.69 119 TYR B N 1
ATOM 2464 C CA . TYR B 1 119 ? 16.25 -3.557 -7.418 1 98.69 119 TYR B CA 1
ATOM 2465 C C . TYR B 1 119 ? 16.953 -2.707 -6.359 1 98.69 119 TYR B C 1
ATOM 2467 O O . TYR B 1 119 ? 16.406 -1.693 -5.914 1 98.69 119 TYR B O 1
ATOM 2475 N N . LEU B 1 120 ? 18.172 -3.074 -6.012 1 98.69 120 LEU B N 1
ATOM 2476 C CA . LEU B 1 120 ? 18.891 -2.379 -4.949 1 98.69 120 LEU B CA 1
ATOM 2477 C C . LEU B 1 120 ? 19.312 -0.986 -5.402 1 98.69 120 LEU B C 1
ATOM 2479 O O . LEU B 1 120 ? 19.297 -0.038 -4.617 1 98.69 120 LEU B O 1
ATOM 2483 N N . ASP B 1 121 ? 19.703 -0.836 -6.66 1 98.75 121 ASP B N 1
ATOM 2484 C CA . ASP B 1 121 ? 20 0.487 -7.195 1 98.75 121 ASP B CA 1
ATOM 2485 C C . ASP B 1 121 ? 18.797 1.417 -7.09 1 98.75 121 ASP B C 1
ATOM 2487 O O . ASP B 1 121 ? 18.922 2.566 -6.664 1 98.75 121 ASP B O 1
ATOM 2491 N N . TYR B 1 122 ? 17.672 0.923 -7.508 1 98.81 122 TYR B N 1
ATOM 2492 C CA . TYR B 1 122 ? 16.453 1.716 -7.465 1 98.81 122 TYR B CA 1
ATOM 2493 C C . TYR B 1 122 ? 16.078 2.068 -6.031 1 98.81 122 TYR B C 1
ATOM 2495 O O . TYR B 1 122 ? 15.641 3.189 -5.754 1 98.81 122 TYR B O 1
ATOM 2503 N N . ASP B 1 123 ? 16.203 1.087 -5.113 1 98.88 123 ASP B N 1
ATOM 2504 C CA . ASP B 1 123 ? 15.836 1.319 -3.721 1 98.88 123 ASP B CA 1
ATOM 2505 C C . ASP B 1 123 ? 16.781 2.32 -3.062 1 98.88 123 ASP B C 1
ATOM 2507 O O . ASP B 1 123 ? 16.359 3.158 -2.266 1 98.88 123 ASP B O 1
ATOM 2511 N N . ILE B 1 124 ? 18.078 2.262 -3.35 1 98.88 124 ILE B N 1
ATOM 2512 C CA . ILE B 1 124 ? 19.047 3.242 -2.877 1 98.88 124 ILE B CA 1
ATOM 2513 C C . ILE B 1 124 ? 18.672 4.629 -3.398 1 98.88 124 ILE B C 1
ATOM 2515 O O . ILE B 1 124 ? 18.609 5.59 -2.627 1 98.88 124 ILE B O 1
ATOM 2519 N N . GLN B 1 125 ? 18.391 4.688 -4.652 1 98.81 125 GLN B N 1
ATOM 2520 C CA . GLN B 1 125 ? 18.047 5.973 -5.254 1 98.81 125 GLN B CA 1
ATOM 2521 C C . GLN B 1 125 ? 16.766 6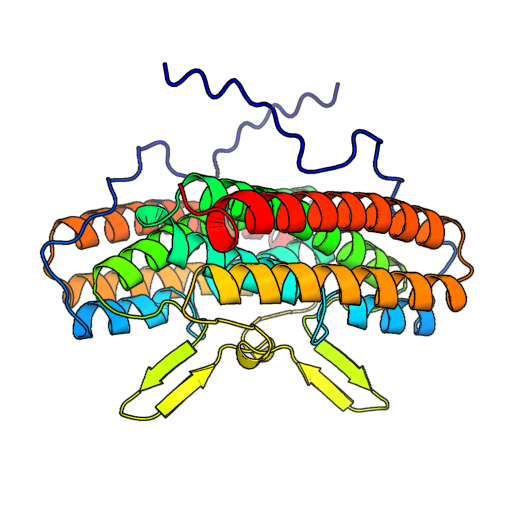.535 -4.645 1 98.81 125 GLN B C 1
ATOM 2523 O O . GLN B 1 125 ? 16.641 7.742 -4.426 1 98.81 125 GLN B O 1
ATOM 2528 N N . ALA B 1 126 ? 15.766 5.691 -4.43 1 98.81 126 ALA B N 1
ATOM 2529 C CA . ALA B 1 126 ? 14.516 6.121 -3.82 1 98.81 126 ALA B CA 1
ATOM 2530 C C . ALA B 1 126 ? 14.758 6.781 -2.465 1 98.81 126 ALA B C 1
ATOM 2532 O O . ALA B 1 126 ? 14.188 7.828 -2.164 1 98.81 126 ALA B O 1
ATOM 2533 N N . GLU B 1 127 ? 15.641 6.152 -1.647 1 98.88 127 GLU B N 1
ATOM 2534 C CA . GLU B 1 127 ? 15.945 6.707 -0.332 1 98.88 127 GLU B CA 1
ATOM 2535 C C . GLU B 1 127 ? 16.703 8.031 -0.451 1 98.88 127 GLU B C 1
ATOM 2537 O O . GLU B 1 127 ? 16.438 8.969 0.302 1 98.88 127 GLU B O 1
ATOM 2542 N N . VAL B 1 128 ? 17.672 8.102 -1.34 1 98.88 128 VAL B N 1
ATOM 2543 C CA . VAL B 1 128 ? 18.438 9.32 -1.562 1 98.88 128 VAL B CA 1
ATOM 2544 C C . VAL B 1 128 ? 17.5 10.469 -1.909 1 98.88 128 VAL B C 1
ATOM 2546 O O . VAL B 1 128 ? 17.578 11.555 -1.319 1 98.88 128 VAL B O 1
ATOM 2549 N N . VAL B 1 129 ? 16.625 10.234 -2.83 1 98.81 129 VAL B N 1
ATOM 2550 C CA . VAL B 1 129 ? 15.734 11.281 -3.293 1 98.81 129 VAL B CA 1
ATOM 2551 C C . VAL B 1 129 ? 14.727 11.625 -2.195 1 98.81 129 VAL B C 1
ATOM 2553 O O . VAL B 1 129 ? 14.383 12.797 -2.006 1 98.81 129 VAL B O 1
ATOM 2556 N N . ALA B 1 130 ? 14.203 10.609 -1.487 1 98.69 130 ALA B N 1
ATOM 2557 C CA . ALA B 1 130 ? 13.289 10.859 -0.377 1 98.69 130 ALA B CA 1
ATOM 2558 C C . ALA B 1 130 ? 13.922 11.797 0.652 1 98.69 130 ALA B C 1
ATOM 2560 O O . ALA B 1 130 ? 13.289 12.742 1.114 1 98.69 130 ALA B O 1
ATOM 2561 N N . ILE B 1 131 ? 15.188 11.516 1.076 1 98.88 131 ILE B N 1
ATOM 2562 C CA . ILE B 1 131 ? 15.914 12.336 2.039 1 98.88 131 ILE B CA 1
ATOM 2563 C C . ILE B 1 131 ? 16.047 13.758 1.512 1 98.88 131 ILE B C 1
ATOM 2565 O O . ILE B 1 131 ? 15.781 14.719 2.238 1 98.88 131 ILE B O 1
ATOM 2569 N N . ARG B 1 132 ? 16.438 13.875 0.276 1 98.81 132 ARG B N 1
ATOM 2570 C CA . ARG B 1 132 ? 16.547 15.188 -0.355 1 98.81 132 ARG B CA 1
ATOM 2571 C C . ARG B 1 132 ? 15.219 15.93 -0.317 1 98.81 132 ARG B C 1
ATOM 2573 O O . ARG B 1 132 ? 15.172 17.109 0.046 1 98.81 132 ARG B O 1
ATOM 2580 N N . ASP B 1 133 ? 14.125 15.289 -0.737 1 98.69 133 ASP B N 1
ATOM 2581 C CA . ASP B 1 133 ? 12.812 15.914 -0.807 1 98.69 133 ASP B CA 1
ATOM 2582 C C . ASP B 1 133 ? 12.32 16.312 0.582 1 98.69 133 ASP B C 1
ATOM 2584 O O . ASP B 1 133 ? 11.664 17.359 0.741 1 98.69 133 ASP B O 1
ATOM 2588 N N . TYR B 1 134 ? 12.562 15.492 1.582 1 98.81 134 TYR B N 1
ATOM 2589 C CA . TYR B 1 134 ? 12.203 15.852 2.949 1 98.81 134 TYR B CA 1
ATOM 2590 C C . TYR B 1 134 ? 12.992 17.062 3.416 1 98.81 134 TYR B C 1
ATOM 2592 O O . TYR B 1 134 ? 12.461 17.938 4.113 1 98.81 134 TYR B O 1
ATOM 2600 N N . ASN B 1 135 ? 14.289 17.125 3.104 1 98.75 135 ASN B N 1
ATOM 2601 C CA . ASN B 1 135 ? 15.078 18.297 3.463 1 98.75 135 ASN B CA 1
ATOM 2602 C C . ASN B 1 135 ? 14.547 19.562 2.787 1 98.75 135 ASN B C 1
ATOM 2604 O O . ASN B 1 135 ? 14.547 20.641 3.389 1 98.75 135 ASN B O 1
ATOM 2608 N N . LYS B 1 136 ? 14.148 19.438 1.556 1 98.69 136 LYS B N 1
ATOM 2609 C CA . LYS B 1 136 ? 13.508 20.562 0.885 1 98.69 136 LYS B CA 1
ATOM 2610 C C . LYS B 1 136 ? 12.25 21 1.624 1 98.69 136 LYS B C 1
ATOM 2612 O O . LYS B 1 136 ? 12 22.188 1.777 1 98.69 136 LYS B O 1
ATOM 2617 N N . ALA B 1 137 ? 11.414 20.047 2.043 1 98.62 137 ALA B N 1
ATOM 2618 C CA . ALA B 1 137 ? 10.203 20.344 2.799 1 98.62 137 ALA B CA 1
ATOM 2619 C C . ALA B 1 137 ? 10.531 21.109 4.082 1 98.62 137 ALA B C 1
ATOM 2621 O O . ALA B 1 137 ? 9.812 22.031 4.461 1 98.62 137 ALA B O 1
ATOM 2622 N N . LEU B 1 138 ? 11.648 20.719 4.742 1 98.5 138 LEU B N 1
ATOM 2623 C CA . LEU B 1 138 ? 12.07 21.344 5.984 1 98.5 138 LEU B CA 1
ATOM 2624 C C . LEU B 1 138 ? 12.422 22.812 5.754 1 98.5 138 LEU B C 1
ATOM 2626 O O . LEU B 1 138 ? 12.305 23.641 6.668 1 98.5 138 LEU B O 1
ATOM 2630 N N . ASN B 1 139 ? 12.828 23.141 4.562 1 98.19 139 ASN B N 1
ATOM 2631 C CA . ASN B 1 139 ? 13.148 24.516 4.23 1 98.19 139 ASN B CA 1
ATOM 2632 C C . ASN B 1 139 ? 11.883 25.359 4.016 1 98.19 139 ASN B C 1
ATOM 2634 O O . ASN B 1 139 ? 11.93 26.578 4.066 1 98.19 139 ASN B O 1
ATOM 2638 N N . GLU B 1 140 ? 10.773 24.688 3.812 1 98.38 140 GLU B N 1
ATOM 2639 C CA . GLU B 1 140 ? 9.547 25.391 3.432 1 98.38 140 GLU B CA 1
ATOM 2640 C C . GLU B 1 140 ? 8.539 25.391 4.578 1 98.38 140 GLU B C 1
ATOM 2642 O O . GLU B 1 140 ? 7.613 26.219 4.59 1 98.38 140 GLU B O 1
ATOM 2647 N N . ILE B 1 141 ? 8.633 24.5 5.477 1 98.69 141 ILE B N 1
ATOM 2648 C CA . ILE B 1 141 ? 7.672 24.344 6.562 1 98.69 141 ILE B CA 1
ATOM 2649 C C . ILE B 1 141 ? 8.289 24.828 7.875 1 98.69 141 ILE B C 1
ATOM 2651 O O . ILE B 1 141 ? 9.367 24.375 8.258 1 98.69 141 ILE B O 1
ATOM 2655 N N . SER B 1 142 ? 7.613 25.688 8.555 1 98.19 142 SER B N 1
ATOM 2656 C CA . SER B 1 142 ? 8.156 26.281 9.781 1 98.19 142 SER B CA 1
ATOM 2657 C C . SER B 1 142 ? 7.41 25.781 11.008 1 98.19 142 SER B C 1
ATOM 2659 O O . SER B 1 142 ? 7.816 26.047 12.141 1 98.19 142 SER B O 1
ATOM 2661 N N . ASP B 1 143 ? 6.234 25.062 10.867 1 98.62 143 ASP B N 1
ATOM 2662 C CA . ASP B 1 143 ? 5.539 24.453 12 1 98.62 143 ASP B CA 1
ATOM 2663 C C . ASP B 1 143 ? 6.441 23.469 12.734 1 98.62 143 ASP B C 1
ATOM 2665 O O . ASP B 1 143 ? 6.793 22.422 12.195 1 98.62 143 ASP B O 1
ATOM 2669 N N . PRO B 1 144 ? 6.824 23.781 13.992 1 98.62 144 PRO B N 1
ATOM 2670 C CA . PRO B 1 144 ? 7.812 22.953 14.68 1 98.62 144 PRO B CA 1
ATOM 2671 C C . PRO B 1 144 ? 7.332 21.516 14.883 1 98.62 144 PRO B C 1
ATOM 2673 O O . PRO B 1 144 ? 8.148 20.594 14.945 1 98.62 144 PRO B O 1
ATOM 2676 N N . ASN B 1 145 ? 6.055 21.312 14.992 1 98.75 145 ASN B N 1
ATOM 2677 C CA . ASN B 1 145 ? 5.527 19.969 15.156 1 98.75 145 ASN B CA 1
ATOM 2678 C C . ASN B 1 145 ? 5.727 19.125 13.898 1 98.75 145 ASN B C 1
ATOM 2680 O O . ASN B 1 145 ? 6.086 17.953 13.984 1 98.75 145 ASN B O 1
ATOM 2684 N N . ILE B 1 146 ? 5.496 19.719 12.797 1 98.81 146 ILE B N 1
ATOM 2685 C CA . ILE B 1 146 ? 5.684 19.047 11.516 1 98.81 146 ILE B CA 1
ATOM 2686 C C . ILE B 1 146 ? 7.172 18.797 11.281 1 98.81 146 ILE B C 1
ATOM 2688 O O . ILE B 1 146 ? 7.566 17.719 10.836 1 98.81 146 ILE B O 1
ATOM 2692 N N . VAL B 1 147 ? 7.965 19.812 11.555 1 98.81 147 VAL B N 1
ATOM 2693 C CA . VAL B 1 147 ? 9.414 19.734 11.375 1 98.81 147 VAL B CA 1
ATOM 2694 C C . VAL B 1 147 ? 9.961 18.531 12.156 1 98.81 147 VAL B C 1
ATOM 2696 O O . VAL B 1 147 ? 10.766 17.766 11.633 1 98.81 147 VAL B O 1
ATOM 2699 N N . LYS B 1 148 ? 9.508 18.312 13.383 1 98.69 148 LYS B N 1
ATOM 2700 C CA . LYS B 1 148 ? 9.977 17.203 14.211 1 98.69 148 LYS B CA 1
ATOM 2701 C C . LYS B 1 148 ? 9.656 15.859 13.57 1 98.69 148 LYS B C 1
ATOM 2703 O O . LYS B 1 148 ? 10.461 14.93 13.633 1 98.69 148 LYS B O 1
ATOM 2708 N N . ILE B 1 149 ? 8.5 15.766 13.039 1 98.75 149 ILE B N 1
ATOM 2709 C CA . ILE B 1 149 ? 8.078 14.523 12.406 1 98.75 149 ILE B CA 1
ATOM 2710 C C . ILE B 1 149 ? 8.945 14.242 11.188 1 98.75 149 ILE B C 1
ATOM 2712 O O . ILE B 1 149 ? 9.438 13.125 11.008 1 98.75 149 ILE B O 1
ATOM 2716 N N . ILE B 1 150 ? 9.133 15.297 10.328 1 98.81 150 ILE B N 1
ATOM 2717 C CA . ILE B 1 150 ? 9.922 15.133 9.117 1 98.81 150 ILE B CA 1
ATOM 2718 C C . ILE B 1 150 ? 11.359 14.75 9.477 1 98.81 150 ILE B C 1
ATOM 2720 O O . ILE B 1 150 ? 11.938 13.844 8.875 1 98.81 150 ILE B O 1
ATOM 2724 N N . GLU B 1 151 ? 11.906 15.43 10.461 1 98.81 151 GLU B N 1
ATOM 2725 C CA . GLU B 1 151 ? 13.266 15.117 10.898 1 98.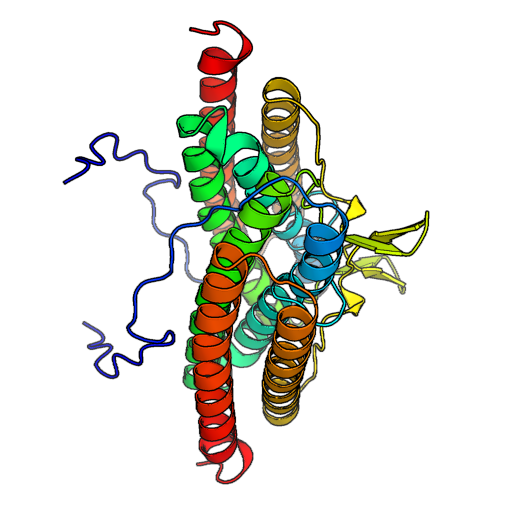81 151 GLU B CA 1
ATOM 2726 C C . GLU B 1 151 ? 13.367 13.68 11.391 1 98.81 151 GLU B C 1
ATOM 2728 O O . GLU B 1 151 ? 14.359 13 11.125 1 98.81 151 GLU B O 1
ATOM 2733 N N . ARG B 1 152 ? 12.375 13.203 12.125 1 98.69 152 ARG B N 1
ATOM 2734 C CA . ARG B 1 152 ? 12.375 11.836 12.617 1 98.69 152 ARG B CA 1
ATOM 2735 C C . ARG B 1 152 ? 12.297 10.836 11.469 1 98.69 152 ARG B C 1
ATOM 2737 O O . ARG B 1 152 ? 12.938 9.781 11.508 1 98.69 152 ARG B O 1
ATOM 2744 N N . ILE B 1 153 ? 11.469 11.117 10.453 1 98.75 153 ILE B N 1
ATOM 2745 C CA . ILE B 1 153 ? 11.352 10.266 9.281 1 98.75 153 ILE B CA 1
ATOM 2746 C C . ILE B 1 153 ? 12.695 10.195 8.555 1 98.75 153 ILE B C 1
ATOM 2748 O O . ILE B 1 153 ? 13.125 9.125 8.125 1 98.75 153 ILE B O 1
ATOM 2752 N N . ILE B 1 154 ? 13.398 11.344 8.445 1 98.81 154 ILE B N 1
ATOM 2753 C CA . ILE B 1 154 ? 14.688 11.414 7.758 1 98.81 154 ILE B CA 1
ATOM 2754 C C . ILE B 1 154 ? 15.68 10.461 8.422 1 98.81 154 ILE B C 1
ATOM 2756 O O . ILE B 1 154 ? 16.469 9.797 7.734 1 98.81 154 ILE B O 1
ATOM 2760 N N . LEU B 1 155 ? 15.641 10.336 9.727 1 98.75 155 LEU B N 1
ATOM 2761 C CA . LEU B 1 155 ? 16.531 9.422 10.43 1 98.75 155 LEU B CA 1
ATOM 2762 C C . LEU B 1 155 ? 16.312 7.98 9.977 1 98.75 155 LEU B C 1
ATOM 2764 O O . LEU B 1 155 ? 17.266 7.23 9.773 1 98.75 155 LEU B O 1
ATOM 2768 N N . ASP B 1 156 ? 15.094 7.605 9.836 1 98.75 156 ASP B N 1
ATOM 2769 C CA . ASP B 1 156 ? 14.789 6.27 9.328 1 98.75 156 ASP B CA 1
ATOM 2770 C C . ASP B 1 156 ? 15.289 6.098 7.898 1 98.75 156 ASP B C 1
ATOM 2772 O O . ASP B 1 156 ? 15.844 5.055 7.551 1 98.75 156 ASP B O 1
ATOM 2776 N N . GLU B 1 157 ? 15.008 7.129 7.074 1 98.81 157 GLU B N 1
ATOM 2777 C CA . GLU B 1 157 ? 15.43 7.027 5.68 1 98.81 157 GLU B CA 1
ATOM 2778 C C . GLU B 1 157 ? 16.938 6.871 5.57 1 98.81 157 GLU B C 1
ATOM 2780 O O . GLU B 1 157 ? 17.438 6.137 4.715 1 98.81 157 GLU B O 1
ATOM 2785 N N . GLU B 1 158 ? 17.641 7.617 6.363 1 98.75 158 GLU B N 1
ATOM 2786 C CA . GLU B 1 158 ? 19.109 7.5 6.375 1 98.75 158 GLU B CA 1
ATOM 2787 C C . GLU B 1 158 ? 19.547 6.098 6.793 1 98.75 158 GLU B C 1
ATOM 2789 O O . GLU B 1 158 ? 20.5 5.551 6.242 1 98.75 158 GLU B O 1
ATOM 2794 N N . LEU B 1 159 ? 18.859 5.539 7.801 1 98.75 159 LEU B N 1
ATOM 2795 C CA . LEU B 1 159 ? 19.141 4.16 8.195 1 98.75 159 LEU B CA 1
ATOM 2796 C C . LEU B 1 159 ? 18.828 3.201 7.047 1 98.75 159 LEU B C 1
ATOM 2798 O O . LEU B 1 159 ? 19.609 2.277 6.785 1 98.75 159 LEU B O 1
ATOM 2802 N N . HIS B 1 160 ? 17.672 3.324 6.371 1 98.88 160 HIS B N 1
ATOM 2803 C CA . HIS B 1 160 ? 17.312 2.486 5.23 1 98.88 160 HIS B CA 1
ATOM 2804 C C . HIS B 1 160 ? 18.375 2.561 4.137 1 98.88 160 HIS B C 1
ATOM 2806 O O . HIS B 1 160 ? 18.75 1.539 3.559 1 98.88 160 HIS B O 1
ATOM 2812 N N . LEU B 1 161 ? 18.812 3.84 3.83 1 98.75 161 LEU B N 1
ATOM 2813 C CA . LEU B 1 161 ? 19.844 4.043 2.826 1 98.75 161 LEU B CA 1
ATOM 2814 C C . LEU B 1 161 ? 21.109 3.256 3.18 1 98.75 161 LEU B C 1
ATOM 2816 O O . LEU B 1 161 ? 21.688 2.584 2.324 1 98.75 161 LEU B O 1
ATOM 2820 N N . LYS B 1 162 ? 21.531 3.316 4.418 1 98.56 162 LYS B N 1
ATOM 2821 C CA . LYS B 1 162 ? 22.688 2.566 4.887 1 98.56 162 LYS B CA 1
ATOM 2822 C C . LYS B 1 162 ? 22.484 1.065 4.711 1 98.56 162 LYS B C 1
ATOM 2824 O O . LYS B 1 162 ? 23.375 0.364 4.223 1 98.56 162 LYS B O 1
ATOM 2829 N N . ILE B 1 163 ? 21.344 0.57 5.113 1 98.56 163 ILE B N 1
ATOM 2830 C CA . ILE B 1 163 ? 21.016 -0.851 5.02 1 98.56 163 ILE B CA 1
ATOM 2831 C C . ILE B 1 163 ? 21.062 -1.293 3.557 1 98.56 163 ILE B C 1
ATOM 2833 O O . ILE B 1 163 ? 21.672 -2.311 3.229 1 98.56 163 ILE B O 1
ATOM 2837 N N . PHE B 1 164 ? 20.453 -0.52 2.613 1 98.62 164 PHE B N 1
ATOM 2838 C CA . PHE B 1 164 ? 20.422 -0.876 1.2 1 98.62 164 PHE B CA 1
ATOM 2839 C C . PHE B 1 164 ? 21.828 -0.894 0.618 1 98.62 164 PHE B C 1
ATOM 2841 O O . PHE B 1 164 ? 22.156 -1.759 -0.196 1 98.62 164 PHE B O 1
ATOM 2848 N N . LYS B 1 165 ? 22.656 0.083 1.003 1 98.5 165 LYS B N 1
ATOM 2849 C CA . LYS B 1 165 ? 24.031 0.122 0.524 1 98.5 165 LYS B CA 1
ATOM 2850 C C . LYS B 1 165 ? 24.812 -1.088 1.019 1 98.5 165 LYS B C 1
ATOM 2852 O O . LYS B 1 165 ? 25.641 -1.646 0.283 1 98.5 165 LYS B O 1
ATOM 2857 N N . GLU B 1 166 ? 24.625 -1.499 2.244 1 98.12 166 GLU B N 1
ATOM 2858 C CA . GLU B 1 166 ? 25.281 -2.684 2.789 1 98.12 166 GLU B CA 1
ATOM 2859 C C . GLU B 1 166 ? 24.828 -3.947 2.061 1 98.12 166 GLU B C 1
ATOM 2861 O O . GLU B 1 166 ? 25.641 -4.828 1.774 1 98.12 166 GLU B O 1
ATOM 2866 N N . LEU B 1 167 ? 23.547 -4.047 1.792 1 98.12 167 LEU B N 1
ATOM 2867 C CA . LEU B 1 167 ? 23.031 -5.18 1.034 1 98.12 167 LEU B CA 1
ATOM 2868 C C . LEU B 1 167 ? 23.625 -5.215 -0.368 1 98.12 167 LEU B C 1
ATOM 2870 O O . LEU B 1 167 ? 23.969 -6.285 -0.876 1 98.12 167 LEU B O 1
ATOM 2874 N N . TYR B 1 168 ? 23.703 -4.039 -0.976 1 98.06 168 TYR B N 1
ATOM 2875 C CA . TYR B 1 168 ? 24.297 -3.941 -2.303 1 98.06 168 TYR B CA 1
ATOM 2876 C C . TYR B 1 168 ? 25.75 -4.438 -2.293 1 98.06 168 TYR B C 1
ATOM 2878 O O . TYR B 1 168 ? 26.141 -5.219 -3.16 1 98.06 168 TYR B O 1
ATOM 2886 N N . ALA B 1 169 ? 26.547 -4 -1.357 1 97.69 169 ALA B N 1
ATOM 2887 C CA . ALA B 1 169 ? 27.938 -4.402 -1.237 1 97.69 169 ALA B CA 1
ATOM 2888 C C . ALA B 1 169 ? 28.062 -5.91 -1.034 1 97.69 169 ALA B C 1
ATOM 2890 O O . ALA B 1 169 ? 28.938 -6.551 -1.621 1 97.69 169 ALA B O 1
ATOM 2891 N N . LYS B 1 170 ? 27.219 -6.43 -0.266 1 97.19 170 LYS B N 1
ATOM 2892 C CA . LYS B 1 170 ? 27.297 -7.832 0.124 1 97.19 170 LYS B CA 1
ATOM 2893 C C . LYS B 1 170 ? 26.828 -8.742 -1.004 1 97.19 170 LYS B C 1
ATOM 2895 O O . LYS B 1 170 ? 27.422 -9.789 -1.262 1 97.19 170 LYS B O 1
ATOM 2900 N N . TYR B 1 171 ? 25.766 -8.383 -1.719 1 97.06 171 TYR B N 1
ATOM 2901 C CA . TYR B 1 171 ? 25.078 -9.344 -2.584 1 97.06 171 TYR B CA 1
ATOM 2902 C C . TYR B 1 171 ? 25.328 -9.016 -4.055 1 97.06 171 TYR B C 1
ATOM 2904 O O . TYR B 1 171 ? 25.094 -9.852 -4.93 1 97.06 171 TYR B O 1
ATOM 2912 N N . VAL B 1 172 ? 25.656 -7.793 -4.41 1 95.44 172 VAL B N 1
ATOM 2913 C CA . VAL B 1 172 ? 25.859 -7.402 -5.801 1 95.44 172 VAL B CA 1
ATOM 2914 C C . VAL B 1 172 ? 27.344 -7.289 -6.102 1 95.44 172 VAL B C 1
ATOM 2916 O O . VAL B 1 172 ? 27.828 -7.82 -7.105 1 95.44 172 VAL B O 1
ATOM 2919 N N . LYS B 1 173 ? 28.125 -6.598 -5.309 1 90.94 173 LYS B N 1
ATOM 2920 C CA . LYS B 1 173 ? 29.547 -6.398 -5.566 1 90.94 173 LYS B CA 1
ATOM 2921 C C . LYS B 1 173 ? 30.359 -7.629 -5.164 1 90.94 173 LYS B C 1
ATOM 2923 O O . LYS B 1 173 ? 31.375 -7.941 -5.785 1 90.94 173 LYS B O 1
ATOM 2928 N N . THR B 1 174 ? 30.125 -8.172 -4.086 1 76.56 174 THR B N 1
ATOM 2929 C CA . THR B 1 174 ? 30.859 -9.367 -3.652 1 76.56 174 THR B CA 1
ATOM 2930 C C . THR B 1 174 ? 29.922 -10.57 -3.59 1 76.56 174 THR B C 1
ATOM 2932 O O . THR B 1 174 ? 29.484 -10.969 -2.508 1 76.56 174 THR B O 1
ATOM 2935 N N . PRO B 1 175 ? 29.406 -10.953 -4.742 1 59.81 175 PRO B N 1
ATOM 2936 C CA . PRO B 1 175 ? 28.453 -12.07 -4.645 1 59.81 175 PRO B CA 1
ATOM 2937 C C . PRO B 1 175 ? 29.062 -13.289 -3.945 1 59.81 175 PRO B C 1
ATOM 2939 O O . PRO B 1 175 ? 30.266 -13.547 -4.062 1 59.81 175 PRO B O 1
ATOM 2942 N N . GLU B 1 176 ? 28.547 -13.758 -2.938 1 46.97 176 GLU B N 1
ATOM 2943 C CA . GLU B 1 176 ? 29.125 -14.977 -2.393 1 46.97 176 GLU B CA 1
ATOM 2944 C C . GLU B 1 176 ? 29.438 -15.984 -3.498 1 46.97 176 GLU B C 1
ATOM 2946 O O . GLU B 1 176 ? 28.75 -16.016 -4.523 1 46.97 176 GLU B O 1
#

Solvent-accessible surface area (backbone atoms only — not comparable to full-atom values): 18778 Å² total; per-residue (Å²): 127,86,76,80,70,85,74,74,70,63,54,62,96,62,83,78,65,76,91,56,69,89,57,66,34,63,68,58,23,55,56,48,28,34,48,34,21,30,66,72,19,30,49,32,47,28,54,32,26,48,43,44,18,53,72,21,49,80,84,38,46,69,60,16,50,54,36,42,51,39,25,54,49,31,48,52,52,33,50,52,47,37,45,50,19,42,64,17,68,39,81,61,58,48,28,33,77,56,90,94,43,78,49,59,31,46,43,79,54,41,72,69,67,88,44,72,60,47,39,41,51,47,52,36,49,51,31,54,49,46,46,51,54,51,52,54,46,54,75,72,44,78,51,65,48,50,42,50,42,52,53,54,50,41,51,27,38,53,52,47,33,52,51,40,51,51,51,38,50,49,60,58,72,47,54,127,126,88,74,82,70,84,75,74,71,61,53,63,96,62,83,79,65,74,90,56,68,89,59,66,35,61,69,58,23,55,56,47,27,34,48,34,21,29,65,72,18,31,49,33,48,27,55,32,26,48,43,45,18,54,73,21,49,81,82,38,46,70,60,16,50,52,36,41,51,40,24,54,48,30,48,53,52,32,51,54,46,38,45,50,20,41,62,16,70,37,81,61,59,47,28,32,77,58,88,94,44,77,46,59,30,44,42,78,54,40,73,69,67,89,44,72,60,48,38,44,52,48,53,36,48,51,31,53,51,45,47,51,53,51,53,53,46,54,74,73,44,79,50,65,49,50,43,49,42,53,54,53,51,42,50,27,39,54,50,48,35,50,51,41,52,53,49,38,49,49,60,59,73,45,53,125